Protein AF-A0A0Q6UR22-F1 (afdb_monomer_lite)

Radius of gyration: 28.03 Å; chains: 1; bounding box: 69×39×82 Å

pLDDT: mean 86.17, std 11.04, range [40.69, 97.31]

Secondary structure (DSSP, 8-state):
---SSPPHHHHHHHHHHHHHH--SHHHHHHHHHTTTS-HHHHHHHHHHHHHHHHHHH----HHHHHHHTT-S-HHHHHHHHHHHHSS-HHHHHHS----PPP-TT--EEETTTEEEPPPS----HHHHHHHHHHHHHHHHHHHHHH--SS--SS-HHHHHHHHHHHHHHHHHHHT----S-S-HHHHHHHHHHHHHHHHHHHHHHT-TT-EEE-TTSSS--EEEHHHHHHHHHTTTHHHHHHHHHHHHHHHT-

Foldseek 3Di:
DPPPDDALLNVLVVVLVCLCPDDDPVSVLVVVLQPPHDSVVVSVLQLQLQLLVCLQPDPDDSQVSCVRSPPPDSVSSQVVCCVFVVDGSVVCSVPPDRSHGDGPNPWYDDPDRDIDRPPPDPCDPLNVLLVLLLVQLVLLLVLLVLADVVGPLPLQVLSLVLLVLLQVLLCVQVVDHDDPDDGSNVSSVVRSVSSSVSSNSCSVVVQQQPWDWPPPDPDIDIDGSVRSSCCNRPVSVVSSVVSVVSSVVVVVD

Sequence (253 aa):
MPSDVPGPADHLRAYVDRVTHGDDDVAARVRRAMAGESAARFRDRLLLERAAWLARETDRTLQDIAVDCGFGGYDVFVRAFRRELGARPSDWRAEPTSWAIDAPGDVHLAPPDGIRLPSRDRMGSVDLVVAMAEQHVGEVGDLVAALPEPDSSGAGPALAEVVGRMERLASLVHETSYSSGGGLRARFDLVGADFVSAVAVLGTQGRFDEAVVDAFSPDPSVVTLGAMVTGAVTDAGDLLRTARRRLAGVTTA

Structure (mmCIF, N/CA/C/O backbone):
data_AF-A0A0Q6UR22-F1
#
_entry.id   AF-A0A0Q6UR22-F1
#
loop_
_atom_site.group_PDB
_atom_site.id
_atom_site.type_symbol
_atom_site.label_atom_id
_atom_site.label_alt_id
_atom_site.label_comp_id
_atom_site.label_asym_id
_atom_site.label_entity_id
_atom_site.label_seq_id
_atom_site.pdbx_PDB_ins_code
_atom_site.Cartn_x
_atom_site.Cartn_y
_atom_site.Cartn_z
_atom_site.occupancy
_atom_site.B_iso_or_equiv
_atom_site.auth_seq_id
_atom_site.auth_comp_id
_atom_site.auth_asym_id
_atom_site.auth_atom_id
_atom_site.pdbx_PDB_model_num
ATOM 1 N N . MET A 1 1 ? 19.381 -1.441 -48.555 1.00 40.69 1 MET A N 1
ATOM 2 C CA . MET A 1 1 ? 18.966 -0.058 -48.250 1.00 40.69 1 MET A CA 1
ATOM 3 C C . MET A 1 1 ? 18.572 -0.043 -46.787 1.00 40.69 1 MET A C 1
ATOM 5 O O . MET A 1 1 ? 17.715 -0.856 -46.456 1.00 40.69 1 MET A O 1
ATOM 9 N N . PRO A 1 2 ? 19.214 0.741 -45.903 1.00 50.38 2 PRO A N 1
ATOM 10 C CA . PRO A 1 2 ? 18.674 0.912 -44.556 1.00 50.38 2 PRO A CA 1
ATOM 11 C C . PRO A 1 2 ? 17.250 1.458 -44.707 1.00 50.38 2 PRO A C 1
ATOM 13 O O . PRO A 1 2 ? 17.019 2.344 -45.530 1.00 50.38 2 PRO A O 1
ATOM 16 N N . SER A 1 3 ? 16.281 0.839 -44.036 1.00 51.94 3 SER A N 1
ATOM 17 C CA . SER A 1 3 ? 14.890 1.276 -44.103 1.00 51.94 3 SER A CA 1
ATOM 18 C C . SER A 1 3 ? 14.801 2.697 -43.560 1.00 51.94 3 SER A C 1
ATOM 20 O O . SER A 1 3 ? 15.172 2.932 -42.417 1.00 51.94 3 SER A O 1
ATOM 22 N N . ASP A 1 4 ? 14.267 3.622 -44.352 1.00 64.38 4 ASP A N 1
ATOM 23 C CA . ASP A 1 4 ? 13.995 5.015 -43.955 1.00 64.38 4 ASP A CA 1
ATOM 24 C C . ASP A 1 4 ? 12.813 5.126 -42.960 1.00 64.38 4 ASP A C 1
ATOM 26 O O . ASP A 1 4 ? 12.263 6.193 -42.709 1.00 64.38 4 ASP A O 1
ATOM 30 N N . VAL A 1 5 ? 12.371 3.984 -42.421 1.00 72.44 5 VAL A N 1
ATOM 31 C CA . VAL A 1 5 ? 11.278 3.867 -41.459 1.00 72.44 5 VAL A CA 1
ATOM 32 C C . VAL A 1 5 ? 11.893 3.837 -40.058 1.00 72.44 5 VAL A C 1
ATOM 34 O O . VAL A 1 5 ? 12.713 2.950 -39.802 1.00 72.44 5 VAL A O 1
ATOM 37 N N . PRO A 1 6 ? 11.510 4.763 -39.158 1.00 79.50 6 PRO A N 1
ATOM 38 C CA . PRO A 1 6 ? 11.999 4.786 -37.783 1.00 79.50 6 PRO A CA 1
ATOM 39 C C . PRO A 1 6 ? 11.792 3.442 -37.077 1.00 79.50 6 PRO A C 1
ATOM 41 O O . PRO A 1 6 ? 10.711 2.850 -37.138 1.00 79.50 6 PRO A O 1
ATOM 44 N N . GLY A 1 7 ? 12.841 2.951 -36.416 1.00 83.00 7 GLY A N 1
ATOM 45 C CA . GLY A 1 7 ? 12.792 1.702 -35.661 1.00 83.00 7 GLY A CA 1
ATOM 46 C C . GLY A 1 7 ? 12.222 1.885 -34.247 1.00 83.00 7 GLY A C 1
ATOM 47 O O . GLY A 1 7 ? 12.054 3.013 -33.774 1.00 83.00 7 GLY A O 1
ATOM 48 N N . PRO A 1 8 ? 11.987 0.792 -33.499 1.00 79.81 8 PRO A N 1
ATOM 49 C CA . PRO A 1 8 ? 11.514 0.856 -32.110 1.00 79.81 8 PRO A CA 1
ATOM 50 C C . PRO A 1 8 ? 12.392 1.728 -31.196 1.00 79.81 8 PRO A C 1
ATOM 52 O O . PRO A 1 8 ? 11.879 2.451 -30.340 1.00 79.81 8 PRO A O 1
ATOM 55 N N . ALA A 1 9 ? 13.712 1.722 -31.409 1.00 83.25 9 ALA A N 1
ATOM 56 C CA . ALA A 1 9 ? 14.632 2.584 -30.671 1.00 83.25 9 ALA A CA 1
ATOM 57 C C . ALA A 1 9 ? 14.432 4.080 -30.975 1.00 83.25 9 ALA A C 1
ATOM 59 O O . ALA A 1 9 ? 14.560 4.913 -30.076 1.00 83.25 9 ALA A O 1
ATOM 60 N N . ASP A 1 10 ? 14.081 4.424 -32.214 1.00 84.88 10 ASP A N 1
ATOM 61 C CA . ASP A 1 10 ? 13.802 5.801 -32.628 1.00 84.88 10 ASP A CA 1
ATOM 62 C C . ASP A 1 10 ? 12.474 6.294 -32.057 1.00 84.88 10 ASP A C 1
ATOM 64 O O . ASP A 1 10 ? 12.385 7.426 -31.583 1.00 84.88 10 ASP A O 1
ATOM 68 N N . HIS A 1 11 ? 11.466 5.420 -31.997 1.00 87.00 11 HIS A N 1
ATOM 69 C CA . HIS A 1 11 ? 10.201 5.719 -31.327 1.00 87.00 11 HIS A CA 1
ATOM 70 C C . HIS A 1 11 ? 10.395 5.982 -29.833 1.00 87.00 11 HIS A C 1
ATOM 72 O O . HIS A 1 11 ? 9.842 6.947 -29.304 1.00 87.00 11 HIS A O 1
ATOM 78 N N . LEU A 1 12 ? 11.210 5.168 -29.151 1.00 85.19 12 LEU A N 1
ATOM 79 C CA . LEU A 1 12 ? 11.505 5.380 -27.736 1.00 85.19 12 LEU A CA 1
ATOM 80 C C . LEU A 1 12 ? 12.273 6.688 -27.506 1.00 85.19 12 LEU A C 1
ATOM 82 O O . LEU A 1 12 ? 11.936 7.430 -26.586 1.00 85.19 12 LEU A O 1
ATOM 86 N N . ARG A 1 13 ? 13.264 7.003 -28.352 1.00 86.44 13 ARG A N 1
ATOM 87 C CA . ARG A 1 13 ? 13.979 8.294 -28.315 1.00 86.44 13 ARG A CA 1
ATOM 88 C C . ARG A 1 13 ? 13.014 9.462 -28.446 1.00 86.44 13 ARG A C 1
ATOM 90 O O . ARG A 1 13 ? 12.951 10.292 -27.548 1.00 86.44 13 ARG A O 1
ATOM 97 N N . ALA A 1 14 ? 12.211 9.467 -29.508 1.00 85.81 14 ALA A N 1
ATOM 98 C CA . ALA A 1 14 ? 11.241 10.524 -29.766 1.00 85.81 14 ALA A CA 1
ATOM 99 C C . ALA A 1 14 ? 10.220 10.657 -28.625 1.00 85.81 14 ALA A C 1
ATOM 101 O O . ALA A 1 14 ? 9.849 11.766 -28.242 1.00 85.81 14 ALA A O 1
ATOM 102 N N . TYR A 1 15 ? 9.786 9.535 -28.042 1.00 85.44 15 TYR A N 1
ATOM 103 C CA . TYR A 1 15 ? 8.894 9.537 -26.888 1.00 85.44 15 TYR A CA 1
ATOM 104 C C . TYR A 1 15 ? 9.547 10.173 -25.657 1.00 85.44 15 TYR A C 1
ATOM 106 O O . TYR A 1 15 ? 8.939 11.063 -25.064 1.00 85.44 15 TYR A O 1
ATOM 114 N N . VAL A 1 16 ? 10.765 9.750 -25.293 1.00 86.56 16 VAL A N 1
ATOM 115 C CA . VAL A 1 16 ? 11.514 10.277 -24.138 1.00 86.56 16 VAL A CA 1
ATOM 116 C C . VAL A 1 16 ? 11.822 11.766 -24.317 1.00 86.56 16 VAL A C 1
ATOM 118 O O . VAL A 1 16 ? 11.635 12.546 -23.383 1.00 86.56 16 VAL A O 1
ATOM 121 N N . ASP A 1 17 ? 12.210 12.189 -25.518 1.00 87.69 17 ASP A N 1
ATOM 122 C CA . ASP A 1 17 ? 12.464 13.598 -25.824 1.00 87.69 17 ASP A CA 1
ATOM 123 C C . ASP A 1 17 ? 11.182 14.427 -25.682 1.00 87.69 17 ASP A C 1
ATOM 125 O O . ASP A 1 17 ? 11.180 15.467 -25.019 1.00 87.69 17 ASP A O 1
ATOM 129 N N . ARG A 1 18 ? 10.057 13.933 -26.215 1.00 86.88 18 ARG A N 1
ATOM 130 C CA . ARG A 1 18 ? 8.751 14.594 -26.098 1.00 86.88 18 ARG A CA 1
ATOM 131 C C . ARG A 1 18 ? 8.300 14.733 -24.645 1.00 86.88 18 ARG A C 1
ATOM 133 O O . ARG A 1 18 ? 7.859 15.806 -24.255 1.00 86.88 18 ARG A O 1
ATOM 140 N N . VAL A 1 19 ? 8.403 13.683 -23.828 1.00 85.00 19 VAL A N 1
ATOM 141 C CA . VAL A 1 19 ? 7.975 13.740 -22.413 1.00 85.00 19 VAL A CA 1
ATOM 142 C C . VAL A 1 19 ? 8.954 14.504 -21.522 1.00 85.00 19 VAL A C 1
ATOM 144 O O . VAL A 1 19 ? 8.560 14.981 -20.463 1.00 85.00 19 VAL A O 1
ATOM 147 N N . THR A 1 20 ? 10.208 14.671 -21.941 1.00 85.69 20 THR A N 1
ATOM 148 C CA . THR A 1 20 ? 11.176 15.516 -21.225 1.00 85.69 20 THR A CA 1
ATOM 149 C C . THR A 1 20 ? 10.821 17.000 -21.354 1.00 85.69 20 THR A C 1
ATOM 151 O O . THR A 1 20 ? 10.977 17.739 -20.387 1.00 85.69 20 THR A O 1
ATOM 154 N N . HIS A 1 21 ? 10.283 17.416 -22.505 1.00 82.81 21 HIS A N 1
ATOM 155 C CA . HIS A 1 21 ? 9.984 18.821 -22.817 1.00 82.81 21 HIS A CA 1
ATOM 156 C C . HIS A 1 21 ? 8.483 19.164 -22.853 1.00 82.81 21 HIS A C 1
ATOM 158 O O . HIS A 1 21 ? 8.133 20.315 -23.082 1.00 82.81 21 HIS A O 1
ATOM 164 N N . GLY A 1 22 ? 7.593 18.181 -22.695 1.00 79.00 22 GLY A N 1
ATOM 165 C CA . GLY A 1 22 ? 6.143 18.378 -22.769 1.00 79.00 22 GLY A CA 1
ATOM 166 C C . GLY A 1 22 ? 5.515 18.802 -21.441 1.00 79.00 22 GLY A C 1
ATOM 167 O O . GLY A 1 22 ? 5.953 18.373 -20.374 1.00 79.00 22 GLY A O 1
ATOM 168 N N . ASP A 1 23 ? 4.426 19.562 -21.503 1.00 76.12 23 ASP A N 1
ATOM 169 C CA . ASP A 1 23 ? 3.733 20.088 -20.314 1.00 76.12 23 ASP A CA 1
ATOM 170 C C . ASP A 1 23 ? 2.424 19.353 -19.978 1.00 76.12 23 ASP A C 1
ATOM 172 O O . ASP A 1 23 ? 1.693 19.759 -19.079 1.00 76.12 23 ASP A O 1
ATOM 176 N N . ASP A 1 24 ? 2.123 18.253 -20.674 1.00 80.12 24 ASP A N 1
ATOM 177 C CA . ASP A 1 24 ? 0.938 17.438 -20.398 1.00 80.12 24 ASP A CA 1
ATOM 178 C C . ASP A 1 24 ? 1.117 16.497 -19.183 1.00 80.12 24 ASP A C 1
ATOM 180 O O . ASP A 1 24 ? 2.232 16.174 -18.752 1.00 80.12 24 ASP A O 1
ATOM 184 N N . ASP A 1 25 ? -0.002 16.019 -18.627 1.00 71.12 25 ASP A N 1
ATOM 185 C CA . ASP A 1 25 ? -0.021 15.124 -17.460 1.00 71.12 25 ASP A CA 1
ATOM 186 C C . ASP A 1 25 ? 0.758 13.819 -17.686 1.00 71.12 25 ASP A C 1
ATOM 188 O O . ASP A 1 25 ? 1.312 13.236 -16.746 1.00 71.12 25 ASP A O 1
ATOM 192 N N . VAL A 1 26 ? 0.807 13.339 -18.933 1.00 72.19 26 VAL A N 1
ATOM 193 C CA . VAL A 1 26 ? 1.537 12.124 -19.307 1.00 72.19 26 VAL A CA 1
ATOM 194 C C . VAL A 1 26 ? 3.040 12.385 -19.234 1.00 72.19 26 VAL A C 1
ATOM 196 O O . VAL A 1 26 ? 3.773 11.577 -18.666 1.00 72.19 26 VAL A O 1
ATOM 199 N N . ALA A 1 27 ? 3.501 13.528 -19.733 1.00 79.75 27 ALA A N 1
ATOM 200 C CA . ALA A 1 27 ? 4.886 13.961 -19.689 1.00 79.75 27 ALA A CA 1
ATOM 201 C C . ALA A 1 27 ? 5.353 14.184 -18.244 1.00 79.75 27 ALA A C 1
ATOM 203 O O . ALA A 1 27 ? 6.386 13.649 -17.836 1.00 79.75 27 ALA A O 1
ATOM 204 N N . ALA A 1 28 ? 4.544 14.865 -17.426 1.00 75.62 28 ALA A N 1
ATOM 205 C CA . ALA A 1 28 ? 4.814 15.033 -15.999 1.00 75.62 28 ALA A CA 1
ATOM 206 C C . ALA A 1 28 ? 4.906 13.684 -15.262 1.00 75.62 28 ALA A C 1
ATOM 208 O O . ALA A 1 28 ? 5.778 13.494 -14.411 1.00 75.62 28 ALA A O 1
ATOM 209 N N . ARG A 1 29 ? 4.042 12.720 -15.609 1.00 71.50 29 ARG A N 1
ATOM 210 C CA . ARG A 1 29 ? 4.065 11.369 -15.034 1.00 71.50 29 ARG A CA 1
ATOM 211 C C . ARG A 1 29 ? 5.345 10.617 -15.379 1.00 71.50 29 ARG A C 1
ATOM 213 O O . ARG A 1 29 ? 5.943 10.022 -14.487 1.00 71.50 29 ARG A O 1
ATOM 220 N N . VAL A 1 30 ? 5.764 10.637 -16.642 1.00 77.88 30 VAL A N 1
ATOM 221 C CA . VAL A 1 30 ? 6.990 9.946 -17.062 1.00 77.88 30 VAL A CA 1
ATOM 222 C C . VAL A 1 30 ? 8.216 10.598 -16.429 1.00 77.88 30 VAL A C 1
ATOM 224 O O . VAL A 1 30 ? 9.049 9.880 -15.896 1.00 77.88 30 VAL A O 1
ATOM 227 N N . ARG A 1 31 ? 8.290 11.935 -16.357 1.00 80.75 31 ARG A N 1
ATOM 228 C CA . ARG A 1 31 ? 9.401 12.628 -15.679 1.00 80.75 31 ARG A CA 1
ATOM 229 C C . ARG A 1 31 ? 9.519 12.283 -14.197 1.00 80.75 31 ARG A C 1
ATOM 231 O O . ARG A 1 31 ? 10.628 12.094 -13.714 1.00 80.75 31 ARG A O 1
ATOM 238 N N . ARG A 1 32 ? 8.398 12.160 -13.476 1.00 74.38 32 ARG A N 1
ATOM 239 C CA . ARG A 1 32 ? 8.419 11.667 -12.085 1.00 74.38 32 ARG A CA 1
ATOM 240 C C . ARG A 1 32 ? 8.913 10.226 -12.007 1.00 74.38 32 ARG A C 1
ATOM 242 O O . ARG A 1 32 ? 9.686 9.900 -11.121 1.00 74.38 32 ARG A O 1
ATOM 249 N N . ALA A 1 33 ? 8.507 9.385 -12.952 1.00 70.31 33 ALA A N 1
ATOM 250 C CA . ALA A 1 33 ? 8.952 7.998 -13.024 1.00 70.31 33 ALA A CA 1
ATOM 251 C C . ALA A 1 33 ? 10.438 7.860 -13.440 1.00 70.31 33 ALA A C 1
ATOM 253 O O . ALA A 1 33 ? 11.057 6.836 -13.182 1.00 70.31 33 ALA A O 1
ATOM 254 N N . MET A 1 34 ? 11.027 8.900 -14.042 1.00 78.94 34 MET A N 1
ATOM 255 C CA . MET A 1 34 ? 12.465 9.018 -14.327 1.00 78.94 34 MET A CA 1
ATOM 256 C C . MET A 1 34 ? 13.278 9.571 -13.142 1.00 78.94 34 MET A C 1
ATOM 258 O O . MET A 1 34 ? 14.494 9.719 -13.263 1.00 78.94 34 MET A O 1
ATOM 262 N N . ALA A 1 35 ? 12.637 9.952 -12.028 1.00 69.19 35 ALA A N 1
ATOM 263 C CA . ALA A 1 35 ? 13.308 10.635 -10.924 1.00 69.19 35 ALA A CA 1
ATOM 264 C C . ALA A 1 35 ? 14.523 9.834 -10.433 1.00 69.19 35 ALA A C 1
ATOM 266 O O . ALA A 1 35 ? 14.414 8.651 -10.139 1.00 69.19 35 ALA A O 1
ATOM 267 N N . GLY A 1 36 ? 15.684 10.490 -10.357 1.00 74.75 36 GLY A N 1
ATOM 268 C CA . GLY A 1 36 ? 16.954 9.858 -9.982 1.00 74.75 36 GLY A CA 1
ATOM 269 C C . GLY A 1 36 ? 17.852 9.456 -11.158 1.00 74.75 36 GLY A C 1
ATOM 270 O O . GLY A 1 36 ? 19.014 9.124 -10.933 1.00 74.75 36 GLY A O 1
ATOM 271 N N . GLU A 1 37 ? 17.387 9.549 -12.409 1.00 85.88 37 GLU A N 1
ATOM 272 C CA . GLU A 1 37 ? 18.229 9.358 -13.596 1.00 85.88 37 GLU A CA 1
ATOM 273 C C . GLU A 1 37 ? 18.010 10.417 -14.688 1.00 85.88 37 GLU A C 1
ATOM 275 O O . GLU A 1 37 ? 16.976 11.077 -14.769 1.00 85.88 37 GLU A O 1
ATOM 280 N N . SER A 1 38 ? 19.022 10.617 -15.540 1.00 88.69 38 SER A N 1
ATOM 281 C CA . SER A 1 38 ? 18.904 11.508 -16.699 1.00 88.69 38 SER A CA 1
ATOM 282 C C . SER A 1 38 ? 18.072 10.859 -17.808 1.00 88.69 38 SER A C 1
ATOM 284 O O . SER A 1 38 ? 18.047 9.636 -17.936 1.00 88.69 38 SER A O 1
ATOM 286 N N . ALA A 1 39 ? 17.463 11.667 -18.683 1.00 86.81 39 ALA A N 1
ATOM 287 C CA . ALA A 1 39 ? 16.706 11.165 -19.835 1.00 86.81 39 ALA A CA 1
ATOM 288 C C . ALA A 1 39 ? 17.519 10.225 -20.737 1.00 86.81 39 ALA A C 1
ATOM 290 O O . ALA A 1 39 ? 17.008 9.213 -21.217 1.00 86.81 39 ALA A O 1
ATOM 291 N N . ALA A 1 40 ? 18.809 10.523 -20.907 1.00 88.50 40 ALA A N 1
ATOM 292 C CA . ALA A 1 40 ? 19.724 9.658 -21.635 1.00 88.50 40 ALA A CA 1
ATOM 293 C C . ALA A 1 40 ? 19.925 8.309 -20.929 1.00 88.50 40 ALA A C 1
ATOM 295 O O . ALA A 1 40 ? 19.803 7.274 -21.577 1.00 88.50 40 ALA A O 1
ATOM 296 N N . ARG A 1 41 ? 20.166 8.305 -19.607 1.00 89.69 41 ARG A N 1
ATOM 297 C CA . ARG A 1 41 ? 20.333 7.066 -18.831 1.00 89.69 41 ARG A CA 1
ATOM 298 C C . ARG A 1 41 ? 19.056 6.221 -18.834 1.00 89.69 41 ARG A C 1
ATOM 300 O O . ARG A 1 41 ? 19.148 5.031 -19.116 1.00 89.69 41 ARG A O 1
ATOM 307 N N . PHE A 1 42 ? 17.897 6.838 -18.601 1.00 89.44 42 PHE A N 1
ATOM 308 C CA . PHE A 1 42 ? 16.584 6.183 -18.640 1.00 89.44 42 PHE A CA 1
ATOM 309 C C . PHE A 1 42 ? 16.362 5.459 -19.972 1.00 89.44 42 PHE A C 1
ATOM 311 O O . PHE A 1 42 ? 16.070 4.265 -20.013 1.00 89.44 42 PHE A O 1
ATOM 318 N N . ARG A 1 43 ? 16.568 6.171 -21.086 1.00 90.56 43 ARG A N 1
ATOM 319 C CA . ARG A 1 43 ? 16.433 5.609 -22.431 1.00 90.56 43 ARG A CA 1
ATOM 320 C C . ARG A 1 43 ? 17.418 4.464 -22.668 1.00 90.56 43 ARG A C 1
ATOM 322 O O . ARG A 1 43 ? 17.012 3.403 -23.132 1.00 90.56 43 ARG A O 1
ATOM 329 N N . ASP A 1 44 ? 18.701 4.684 -22.392 1.00 91.75 44 ASP A N 1
ATOM 330 C CA . ASP A 1 44 ? 19.752 3.709 -22.693 1.00 91.75 44 ASP A CA 1
ATOM 331 C C . ASP A 1 44 ? 19.566 2.422 -21.873 1.00 91.75 44 ASP A C 1
ATOM 333 O O . ASP A 1 44 ? 19.793 1.325 -22.387 1.00 91.75 44 ASP A O 1
ATOM 337 N N . ARG A 1 45 ? 19.077 2.546 -20.632 1.00 92.44 45 ARG A N 1
ATOM 338 C CA . ARG A 1 45 ? 18.694 1.418 -19.778 1.00 92.44 45 ARG A CA 1
ATOM 339 C C . ARG A 1 45 ? 17.544 0.622 -20.393 1.00 92.44 45 ARG A C 1
ATOM 341 O O . ARG A 1 45 ? 17.705 -0.574 -20.605 1.00 92.44 45 ARG A O 1
ATOM 348 N N . LEU A 1 46 ? 16.435 1.264 -20.765 1.00 92.06 46 LEU A N 1
ATOM 349 C CA . LEU A 1 46 ? 15.283 0.578 -21.371 1.00 92.06 46 LEU A CA 1
ATOM 350 C C . LEU A 1 46 ? 15.620 -0.105 -22.710 1.00 92.06 46 LEU A C 1
ATOM 352 O O . LEU A 1 46 ? 15.133 -1.201 -22.987 1.00 92.06 46 LEU A O 1
ATOM 356 N N . LEU A 1 47 ? 16.482 0.502 -23.533 1.00 92.50 47 LEU A N 1
ATOM 357 C CA . LEU A 1 47 ? 16.975 -0.125 -24.768 1.00 92.50 47 LEU A CA 1
ATOM 358 C C . LEU A 1 47 ? 17.836 -1.362 -24.484 1.00 92.50 47 LEU A C 1
ATOM 360 O O . LEU A 1 47 ? 17.777 -2.341 -25.233 1.00 92.50 47 LEU A O 1
ATOM 364 N N . LEU A 1 48 ? 18.621 -1.336 -23.404 1.00 94.88 48 LEU A N 1
ATOM 365 C CA . LEU A 1 48 ? 19.427 -2.475 -22.983 1.00 94.88 48 LEU A CA 1
ATOM 366 C C . LEU A 1 48 ? 18.569 -3.595 -22.376 1.00 94.88 48 LEU A C 1
ATOM 368 O O . LEU A 1 48 ? 18.790 -4.755 -22.716 1.00 94.88 48 LEU A O 1
ATOM 372 N N . GLU A 1 49 ? 17.550 -3.263 -21.577 1.00 94.50 49 GLU A N 1
ATOM 373 C CA . GLU A 1 49 ? 16.539 -4.222 -21.103 1.00 94.50 49 GLU A CA 1
ATOM 374 C C . GLU A 1 49 ? 15.832 -4.900 -22.289 1.00 94.50 49 GLU A C 1
ATOM 376 O O . GLU A 1 49 ? 15.699 -6.124 -22.317 1.00 94.50 49 GLU A O 1
ATOM 381 N N . ARG A 1 50 ? 15.463 -4.131 -23.329 1.00 93.44 50 ARG A N 1
ATOM 382 C CA . ARG A 1 50 ? 14.879 -4.668 -24.575 1.00 93.44 50 ARG A CA 1
ATOM 383 C C . ARG A 1 50 ? 15.837 -5.594 -25.305 1.00 93.44 50 ARG A C 1
ATOM 385 O O . ARG A 1 50 ? 15.423 -6.652 -25.774 1.00 93.44 50 ARG A O 1
ATOM 392 N N . ALA A 1 51 ? 17.112 -5.226 -25.391 1.00 94.69 51 ALA A N 1
ATOM 393 C CA . ALA A 1 51 ? 18.123 -6.065 -26.021 1.00 94.69 51 ALA A CA 1
ATOM 394 C C . ALA A 1 51 ? 18.332 -7.384 -25.259 1.00 94.69 51 ALA A C 1
ATOM 396 O O . ALA A 1 51 ? 18.443 -8.435 -25.887 1.00 94.69 51 ALA A O 1
ATOM 397 N N . ALA A 1 52 ? 18.349 -7.345 -23.925 1.00 94.94 52 ALA A N 1
ATOM 398 C CA . ALA A 1 52 ? 18.453 -8.533 -23.082 1.00 94.94 52 ALA A CA 1
ATOM 399 C C . ALA A 1 52 ? 17.214 -9.431 -23.211 1.00 94.94 52 ALA A C 1
ATOM 401 O O . ALA A 1 52 ? 17.351 -10.640 -23.396 1.00 94.94 52 ALA A O 1
ATOM 402 N N . TRP A 1 53 ? 16.012 -8.849 -23.215 1.00 94.44 53 TRP A N 1
ATOM 403 C CA . TRP A 1 53 ? 14.776 -9.595 -23.452 1.00 94.44 53 TRP A CA 1
ATOM 404 C C . TRP A 1 53 ? 14.773 -10.281 -24.828 1.00 94.44 53 TRP A C 1
ATOM 406 O O . TRP A 1 53 ? 14.580 -11.492 -24.904 1.00 94.44 53 TRP A O 1
ATOM 416 N N . LEU A 1 54 ? 15.095 -9.556 -25.908 1.00 93.12 54 LEU A N 1
ATOM 417 C CA . LEU A 1 54 ? 15.206 -10.131 -27.257 1.00 93.12 54 LEU A CA 1
ATOM 418 C C . LEU A 1 54 ? 16.288 -11.209 -27.346 1.00 93.12 54 LEU A C 1
ATOM 420 O O . LEU A 1 54 ? 16.122 -12.193 -28.064 1.00 93.12 54 LEU A O 1
ATOM 424 N N . ALA A 1 55 ? 17.408 -11.024 -26.644 1.00 94.88 55 ALA A N 1
ATOM 425 C CA . ALA A 1 55 ? 18.490 -11.994 -26.643 1.00 94.88 55 ALA A CA 1
ATOM 426 C C . ALA A 1 55 ? 18.127 -13.286 -25.912 1.00 94.88 55 ALA A C 1
ATOM 428 O O . ALA A 1 55 ? 18.716 -14.309 -26.241 1.00 94.88 55 ALA A O 1
ATOM 429 N N . ARG A 1 56 ? 17.196 -13.229 -24.955 1.00 94.19 56 ARG A N 1
ATOM 430 C CA . ARG A 1 56 ? 16.654 -14.391 -24.247 1.00 94.19 56 ARG A CA 1
ATOM 431 C C . ARG A 1 56 ? 15.543 -15.087 -25.034 1.00 94.19 56 ARG A C 1
ATOM 433 O O . ARG A 1 56 ? 15.483 -16.307 -25.020 1.00 94.19 56 ARG A O 1
ATOM 440 N N . GLU A 1 57 ? 14.665 -14.320 -25.675 1.00 93.06 57 GLU A N 1
ATOM 441 C CA . GLU A 1 57 ? 13.418 -14.844 -26.253 1.00 93.06 57 GLU A CA 1
ATOM 442 C C . GLU A 1 57 ? 13.537 -15.224 -27.739 1.00 93.06 57 GLU A C 1
ATOM 444 O O . GLU A 1 57 ? 12.642 -15.854 -28.295 1.00 93.06 57 GLU A O 1
ATOM 449 N N . THR A 1 58 ? 14.617 -14.826 -28.420 1.00 93.25 58 THR A N 1
ATOM 450 C CA . THR A 1 58 ? 14.759 -15.030 -29.870 1.00 93.25 58 THR A CA 1
ATOM 451 C C . THR A 1 58 ? 16.131 -15.569 -30.263 1.00 93.25 58 THR A C 1
ATOM 453 O O . THR A 1 58 ? 17.147 -15.247 -29.648 1.00 93.25 58 THR A O 1
ATOM 456 N N . ASP A 1 59 ? 16.176 -16.277 -31.394 1.00 93.12 59 ASP A N 1
ATOM 457 C CA . ASP A 1 59 ? 17.418 -16.758 -32.017 1.00 93.12 59 ASP A CA 1
ATOM 458 C C . ASP A 1 59 ? 18.114 -15.699 -32.895 1.00 93.12 59 ASP A C 1
ATOM 460 O O . ASP A 1 59 ? 19.052 -16.000 -33.638 1.00 93.12 59 ASP A O 1
ATOM 464 N N . ARG A 1 60 ? 17.673 -14.432 -32.836 1.00 95.38 60 ARG A N 1
ATOM 465 C CA . ARG A 1 60 ? 18.285 -13.343 -33.612 1.00 95.38 60 ARG A CA 1
ATOM 466 C C . ARG A 1 60 ? 19.754 -13.178 -33.230 1.00 95.38 60 ARG A C 1
ATOM 468 O O . ARG A 1 60 ? 20.150 -13.331 -32.063 1.00 95.38 60 ARG A O 1
ATOM 475 N N . THR A 1 61 ? 20.580 -12.802 -34.206 1.00 96.88 61 THR A N 1
ATOM 476 C CA . THR A 1 61 ? 21.994 -12.537 -33.927 1.00 96.88 61 THR A CA 1
ATOM 477 C C . THR A 1 61 ? 22.112 -11.375 -32.936 1.00 96.88 61 THR A C 1
ATOM 479 O O . THR A 1 61 ? 21.340 -10.415 -32.976 1.00 96.88 61 THR A O 1
ATOM 482 N N . LEU A 1 62 ? 23.077 -11.451 -32.014 1.00 96.44 62 LEU A N 1
ATOM 483 C CA . LEU A 1 62 ? 23.311 -10.376 -31.041 1.00 96.44 62 LEU A CA 1
ATOM 484 C C . LEU A 1 62 ? 23.649 -9.046 -31.728 1.00 96.44 62 LEU A C 1
ATOM 486 O O . LEU A 1 62 ? 23.352 -7.985 -31.189 1.00 96.44 62 LEU A O 1
ATOM 490 N N . GLN A 1 63 ? 24.237 -9.110 -32.924 1.00 95.06 63 GLN A N 1
ATOM 491 C CA . GLN A 1 63 ? 24.523 -7.947 -33.752 1.00 95.06 63 GLN A CA 1
ATOM 492 C C . GLN A 1 63 ? 23.238 -7.300 -34.284 1.00 95.06 63 GLN A C 1
ATOM 494 O O . GLN A 1 63 ? 23.084 -6.088 -34.150 1.00 95.06 63 GLN A O 1
ATOM 499 N N . ASP A 1 64 ? 22.291 -8.088 -34.802 1.00 93.75 64 ASP A N 1
ATOM 500 C CA . ASP A 1 64 ? 21.004 -7.568 -35.284 1.00 93.75 64 ASP A CA 1
ATOM 501 C C . ASP A 1 64 ? 20.169 -6.974 -34.148 1.00 93.75 64 ASP A C 1
ATOM 503 O O . ASP A 1 64 ? 19.499 -5.962 -34.335 1.00 93.75 64 ASP A O 1
ATOM 507 N N . ILE A 1 65 ? 20.219 -7.580 -32.959 1.00 94.62 65 ILE A N 1
ATOM 508 C CA . ILE A 1 65 ? 19.546 -7.054 -31.764 1.00 94.62 65 ILE A CA 1
ATOM 509 C C . ILE A 1 65 ? 20.173 -5.726 -31.327 1.00 94.62 65 ILE A C 1
ATOM 511 O O . ILE A 1 65 ? 19.448 -4.788 -31.004 1.00 94.62 65 ILE A O 1
ATOM 515 N N . ALA A 1 66 ? 21.505 -5.613 -31.351 1.00 94.06 66 ALA A N 1
ATOM 516 C CA . ALA A 1 66 ? 22.194 -4.357 -31.054 1.00 94.06 66 ALA A CA 1
ATOM 517 C C . ALA A 1 66 ? 21.764 -3.235 -32.011 1.00 94.06 66 ALA A C 1
ATOM 519 O O . ALA A 1 66 ? 21.479 -2.123 -31.566 1.00 94.06 66 ALA A O 1
ATOM 520 N N . VAL A 1 67 ? 21.687 -3.531 -33.310 1.00 92.25 67 VAL A N 1
ATOM 521 C CA . VAL A 1 67 ? 21.241 -2.567 -34.326 1.00 92.25 67 VAL A CA 1
ATOM 522 C C . VAL A 1 67 ? 19.778 -2.173 -34.105 1.00 92.25 67 VAL A C 1
ATOM 524 O O . VAL A 1 67 ? 19.469 -0.986 -34.086 1.00 92.25 67 VAL A O 1
ATOM 527 N N . ASP A 1 68 ? 18.890 -3.140 -33.865 1.00 89.44 68 ASP A N 1
ATOM 528 C CA . ASP A 1 68 ? 17.453 -2.903 -33.657 1.00 89.44 68 ASP A CA 1
ATOM 529 C C . ASP A 1 68 ? 17.147 -2.112 -32.372 1.00 89.44 68 ASP A C 1
ATOM 531 O O . ASP A 1 68 ? 16.247 -1.275 -32.341 1.00 89.44 68 ASP A O 1
ATOM 535 N N . CYS A 1 69 ? 17.930 -2.323 -31.310 1.00 91.06 69 CYS A N 1
ATOM 536 C CA . CYS A 1 69 ? 17.878 -1.507 -30.093 1.00 91.06 69 CYS A CA 1
ATOM 537 C C . CYS A 1 69 ? 18.652 -0.180 -30.223 1.00 91.06 69 CYS A C 1
ATOM 539 O O . CYS A 1 69 ? 18.746 0.576 -29.258 1.00 91.06 69 CYS A O 1
ATOM 541 N N . GLY A 1 70 ? 19.188 0.131 -31.406 1.00 90.06 70 GLY A N 1
ATOM 542 C CA . GLY A 1 70 ? 19.759 1.432 -31.729 1.00 90.06 70 GLY A CA 1
ATOM 543 C C . GLY A 1 70 ? 21.151 1.695 -31.150 1.00 90.06 70 GLY A C 1
ATOM 544 O O . GLY A 1 70 ? 21.536 2.859 -31.025 1.00 90.06 70 GLY A O 1
ATOM 545 N N . PHE A 1 71 ? 21.918 0.665 -30.789 1.00 91.94 71 PHE A N 1
ATOM 546 C CA . PHE A 1 71 ? 23.304 0.846 -30.358 1.00 91.94 71 PHE A CA 1
ATOM 547 C C . PHE A 1 71 ? 24.180 1.284 -31.541 1.00 91.94 71 PHE A C 1
ATOM 549 O O . PHE A 1 71 ? 24.153 0.673 -32.605 1.00 91.94 71 PHE A O 1
ATOM 556 N N . GLY A 1 72 ? 25.018 2.307 -31.338 1.00 87.94 72 GLY A N 1
ATOM 557 C CA . GLY A 1 72 ? 25.913 2.847 -32.377 1.00 87.94 72 GLY A CA 1
ATOM 558 C C . GLY A 1 72 ? 27.061 1.917 -32.801 1.00 87.94 72 GLY A C 1
ATOM 559 O O . GLY A 1 72 ? 27.881 2.296 -33.631 1.00 87.94 72 GLY A O 1
ATOM 560 N N . GLY A 1 73 ? 27.142 0.719 -32.221 1.00 91.81 73 GLY A N 1
ATOM 561 C CA . GLY A 1 73 ? 28.158 -0.286 -32.506 1.00 91.81 73 GLY A CA 1
ATOM 562 C C . GLY A 1 73 ? 28.029 -1.496 -31.583 1.00 91.81 73 GLY A C 1
ATOM 563 O O . GLY A 1 73 ? 27.536 -1.394 -30.454 1.00 91.81 73 GLY A O 1
ATOM 564 N N . TYR A 1 74 ? 28.485 -2.657 -32.054 1.00 94.19 74 TYR A N 1
ATOM 565 C CA . TYR A 1 74 ? 28.422 -3.897 -31.276 1.00 94.19 74 TYR A CA 1
ATOM 566 C C . TYR A 1 74 ? 29.337 -3.864 -30.039 1.00 94.19 74 TYR A C 1
ATOM 568 O O . TYR A 1 74 ? 28.986 -4.386 -28.984 1.00 94.19 74 TYR A O 1
ATOM 576 N N . ASP A 1 75 ? 30.486 -3.193 -30.121 1.00 95.44 75 ASP A N 1
ATOM 577 C CA . ASP A 1 75 ? 31.400 -2.991 -28.992 1.00 95.44 75 ASP A CA 1
ATOM 578 C C . ASP A 1 75 ? 30.768 -2.130 -27.881 1.00 95.44 75 ASP A C 1
ATOM 580 O O . ASP A 1 75 ? 30.990 -2.381 -26.694 1.00 95.44 75 ASP A O 1
ATOM 584 N N . VAL A 1 76 ? 29.961 -1.132 -28.260 1.00 94.94 76 VAL A N 1
ATOM 585 C CA . VAL A 1 76 ? 29.215 -0.268 -27.335 1.00 94.94 76 VAL A CA 1
ATOM 586 C C . VAL A 1 76 ? 28.162 -1.095 -26.605 1.00 94.94 76 VAL A C 1
ATOM 588 O O . VAL A 1 76 ? 28.080 -1.035 -25.378 1.00 94.94 76 VAL A O 1
ATOM 591 N N . PHE A 1 77 ? 27.418 -1.916 -27.349 1.00 96.19 77 PHE A N 1
ATOM 592 C CA . PHE A 1 77 ? 26.436 -2.845 -26.799 1.00 96.19 77 PHE A CA 1
ATOM 593 C C . PHE A 1 77 ? 27.067 -3.814 -25.794 1.00 96.19 77 PHE A C 1
ATOM 595 O O . PHE A 1 77 ? 26.619 -3.885 -24.654 1.00 96.19 77 PHE A O 1
ATOM 602 N N . VAL A 1 78 ? 28.156 -4.498 -26.162 1.00 97.00 78 VAL A N 1
ATOM 603 C CA . VAL A 1 78 ? 28.839 -5.451 -25.270 1.00 97.00 78 VAL A CA 1
ATOM 604 C C . VAL A 1 78 ? 29.334 -4.768 -23.993 1.00 97.00 78 VAL A C 1
ATOM 606 O O . VAL A 1 78 ? 29.211 -5.338 -22.909 1.00 97.00 78 VAL A O 1
ATOM 609 N N . ARG A 1 79 ? 29.880 -3.548 -24.086 1.00 96.50 79 ARG A N 1
ATOM 610 C CA . ARG A 1 79 ? 30.327 -2.788 -22.907 1.00 96.50 79 ARG A CA 1
ATOM 611 C C . ARG A 1 79 ? 29.167 -2.410 -21.991 1.00 96.50 79 ARG A C 1
ATOM 613 O O . ARG A 1 79 ? 29.289 -2.589 -20.783 1.00 96.50 79 ARG A O 1
ATOM 620 N N . ALA A 1 80 ? 28.065 -1.916 -22.552 1.00 95.62 80 ALA A N 1
ATOM 621 C CA . ALA A 1 80 ? 26.872 -1.571 -21.784 1.00 95.62 80 ALA A CA 1
ATOM 622 C C . ALA A 1 80 ? 26.268 -2.811 -21.106 1.00 95.62 80 ALA A C 1
ATOM 624 O O . ALA A 1 80 ? 26.019 -2.791 -19.905 1.00 95.62 80 ALA A O 1
ATOM 625 N N . PHE A 1 81 ? 26.140 -3.918 -21.842 1.00 96.44 81 PHE A N 1
ATOM 626 C CA . PHE A 1 81 ? 25.599 -5.178 -21.335 1.00 96.44 81 PHE A CA 1
ATOM 627 C C . PHE A 1 81 ? 26.416 -5.727 -20.164 1.00 96.44 81 PHE A C 1
ATOM 629 O O . PHE A 1 81 ? 25.864 -6.028 -19.114 1.00 96.44 81 PHE A O 1
ATOM 636 N N . ARG A 1 82 ? 27.749 -5.778 -20.294 1.00 96.25 82 ARG A N 1
ATOM 637 C CA . ARG A 1 82 ? 28.628 -6.234 -19.203 1.00 96.25 82 ARG A CA 1
ATOM 638 C C . ARG A 1 82 ? 28.553 -5.341 -17.973 1.00 96.25 82 ARG A C 1
ATOM 640 O O . ARG A 1 82 ? 28.682 -5.845 -16.865 1.00 96.25 82 ARG A O 1
ATOM 647 N N . ARG A 1 83 ? 28.404 -4.030 -18.173 1.00 94.94 83 ARG A N 1
ATOM 648 C CA . ARG A 1 83 ? 28.337 -3.059 -17.080 1.00 94.94 83 ARG A CA 1
ATOM 649 C C . ARG A 1 83 ? 27.066 -3.233 -16.253 1.00 94.94 83 ARG A C 1
ATOM 651 O O . ARG A 1 83 ? 27.157 -3.199 -15.037 1.00 94.94 83 ARG A O 1
ATOM 658 N N . GLU A 1 84 ? 25.918 -3.403 -16.904 1.00 94.38 84 GLU A N 1
ATOM 659 C CA . GLU A 1 84 ? 24.619 -3.433 -16.214 1.00 94.38 84 GLU A CA 1
ATOM 660 C C . GLU A 1 84 ? 24.183 -4.855 -15.817 1.00 94.38 84 GLU A C 1
ATOM 662 O O . GLU A 1 84 ? 23.558 -5.033 -14.780 1.00 94.38 84 GLU A O 1
ATOM 667 N N . LEU A 1 85 ? 24.527 -5.877 -16.611 1.00 92.44 85 LEU A N 1
ATOM 668 C CA . LEU A 1 85 ? 24.082 -7.270 -16.419 1.00 92.44 85 LEU A CA 1
ATOM 669 C C . LEU A 1 85 ? 25.219 -8.221 -16.009 1.00 92.44 85 LEU A C 1
ATOM 671 O O . LEU A 1 85 ? 25.023 -9.430 -15.908 1.00 92.44 85 LEU A O 1
ATOM 675 N N . GLY A 1 86 ? 26.431 -7.699 -15.797 1.00 94.00 86 GLY A N 1
ATOM 676 C CA . GLY A 1 86 ? 27.571 -8.433 -15.232 1.00 94.00 86 GLY A CA 1
ATOM 677 C C . GLY A 1 86 ? 28.268 -9.435 -16.164 1.00 94.00 86 GLY A C 1
ATOM 678 O O . GLY A 1 86 ? 29.370 -9.885 -15.853 1.00 94.00 86 GLY A O 1
ATOM 679 N N . ALA A 1 87 ? 27.694 -9.761 -17.325 1.00 94.00 87 ALA A N 1
ATOM 680 C CA . ALA A 1 87 ? 28.219 -10.762 -18.260 1.00 94.00 87 ALA A CA 1
ATOM 681 C C . ALA A 1 87 ? 28.224 -10.268 -19.716 1.00 94.00 87 ALA A C 1
ATOM 683 O O . ALA A 1 87 ? 27.614 -9.254 -20.058 1.00 94.00 87 ALA A O 1
ATOM 684 N N . ARG A 1 88 ? 28.967 -10.948 -20.602 1.00 95.62 88 ARG A N 1
ATOM 685 C CA . ARG A 1 88 ? 28.904 -10.648 -22.044 1.00 95.62 88 ARG A CA 1
ATOM 686 C C . ARG A 1 88 ? 27.549 -11.105 -22.595 1.00 95.62 88 ARG A C 1
ATOM 688 O O . ARG A 1 88 ? 27.029 -12.101 -22.105 1.00 95.62 88 ARG A O 1
ATOM 695 N N . PRO A 1 89 ? 27.017 -10.468 -23.652 1.00 95.81 89 PRO A N 1
ATOM 696 C CA . PRO A 1 89 ? 25.713 -10.844 -24.199 1.00 95.81 89 PRO A CA 1
ATOM 697 C C . PRO A 1 89 ? 25.608 -12.316 -24.636 1.00 95.81 89 PRO A C 1
ATOM 699 O O . PRO A 1 89 ? 24.557 -12.921 -24.471 1.00 95.81 89 PRO A O 1
ATOM 702 N N . SER A 1 90 ? 26.687 -12.903 -25.173 1.00 95.88 90 SER A N 1
ATOM 703 C CA . SER A 1 90 ? 26.742 -14.326 -25.551 1.00 95.88 90 SER A CA 1
ATOM 704 C C . SER A 1 90 ? 26.644 -15.253 -24.347 1.00 95.88 90 SER A C 1
ATOM 706 O O . SER A 1 90 ? 25.881 -16.212 -24.368 1.00 95.88 90 SER A O 1
ATOM 708 N N . ASP A 1 91 ? 27.407 -14.937 -23.304 1.00 96.06 91 ASP A N 1
ATOM 709 C CA . ASP A 1 91 ? 27.534 -15.758 -22.103 1.00 96.06 91 ASP A CA 1
ATOM 710 C C . ASP A 1 91 ? 26.232 -15.667 -21.296 1.00 96.06 91 ASP A C 1
ATOM 712 O O . ASP A 1 91 ? 25.674 -16.675 -20.883 1.00 96.06 91 ASP A O 1
ATOM 716 N N . TRP A 1 92 ? 25.679 -14.455 -21.184 1.00 96.81 92 TRP A N 1
ATOM 717 C CA . TRP A 1 92 ? 24.373 -14.220 -20.577 1.00 96.81 92 TRP A CA 1
ATOM 718 C C . TRP A 1 92 ? 23.238 -14.887 -21.360 1.00 96.81 92 TRP A C 1
ATOM 720 O O . TRP A 1 92 ? 22.315 -15.408 -20.758 1.00 96.81 92 TRP A O 1
ATOM 730 N N . ARG A 1 93 ? 23.281 -14.912 -22.701 1.00 96.06 93 ARG A N 1
ATOM 731 C CA . ARG A 1 93 ? 22.263 -15.614 -23.502 1.00 96.06 93 ARG A CA 1
ATOM 732 C C . ARG A 1 93 ? 22.280 -17.125 -23.257 1.00 96.06 93 ARG A C 1
ATOM 734 O O . ARG A 1 93 ? 21.221 -17.742 -23.295 1.00 96.06 93 ARG A O 1
ATOM 741 N N . ALA A 1 94 ? 23.456 -17.715 -23.052 1.00 95.12 94 ALA A N 1
ATOM 742 C CA . ALA A 1 94 ? 23.571 -19.141 -22.759 1.00 95.12 94 ALA A CA 1
ATOM 743 C C . ALA A 1 94 ? 22.962 -19.493 -21.390 1.00 95.12 94 ALA A C 1
ATOM 745 O O . ALA A 1 94 ? 22.347 -20.547 -21.251 1.00 95.12 94 ALA A O 1
ATOM 746 N N . GLU A 1 95 ? 23.082 -18.587 -20.414 1.00 92.81 95 GLU A N 1
ATOM 747 C CA . GLU A 1 95 ? 22.541 -18.742 -19.057 1.00 92.81 95 GLU A CA 1
ATOM 748 C C . GLU A 1 95 ? 21.821 -17.456 -18.592 1.00 92.81 95 GLU A C 1
ATOM 750 O O . GLU A 1 95 ? 22.370 -16.674 -17.807 1.00 92.81 95 GLU A O 1
ATOM 755 N N . PRO A 1 96 ? 20.589 -17.194 -19.079 1.00 88.75 96 PRO A N 1
ATOM 756 C CA . PRO A 1 96 ? 19.914 -15.923 -18.831 1.00 88.75 96 PRO A CA 1
ATOM 757 C C . PRO A 1 96 ? 19.517 -15.732 -17.370 1.00 88.75 96 PRO A C 1
ATOM 759 O O . PRO A 1 96 ? 18.851 -16.576 -16.768 1.00 88.75 96 PRO A O 1
ATOM 762 N N . THR A 1 97 ? 19.840 -14.562 -16.825 1.00 87.94 97 THR A N 1
ATOM 763 C CA . THR A 1 97 ? 19.336 -14.094 -15.526 1.00 87.94 97 THR A CA 1
ATOM 764 C C . THR A 1 97 ? 18.199 -13.080 -15.726 1.00 87.94 97 THR A C 1
ATOM 766 O O . THR A 1 97 ? 17.534 -13.059 -16.769 1.00 87.94 97 THR A O 1
ATOM 769 N N . SER A 1 98 ? 17.909 -12.248 -14.721 1.00 87.75 98 SER A N 1
ATOM 770 C CA . SER A 1 98 ? 16.970 -11.137 -14.897 1.00 87.75 98 SER A CA 1
ATOM 771 C C . SER A 1 98 ? 17.498 -10.151 -15.943 1.00 87.75 98 SER A C 1
ATOM 773 O O . SER A 1 98 ? 18.679 -9.814 -15.942 1.00 87.75 98 SER A O 1
ATOM 775 N N . TRP A 1 99 ? 16.617 -9.679 -16.824 1.00 87.44 99 TRP A N 1
ATOM 776 C CA . TRP A 1 99 ? 16.908 -8.594 -17.766 1.00 87.44 99 TRP A CA 1
ATOM 777 C C . TRP A 1 99 ? 16.574 -7.212 -17.188 1.00 87.44 99 TRP A C 1
ATOM 779 O O . TRP A 1 99 ? 16.919 -6.214 -17.811 1.00 87.44 99 TRP A O 1
ATOM 789 N N . ALA A 1 100 ? 15.902 -7.147 -16.031 1.00 87.50 100 ALA A N 1
ATOM 790 C CA . ALA A 1 100 ? 15.571 -5.892 -15.362 1.00 87.50 100 ALA A CA 1
ATOM 791 C C . ALA A 1 100 ? 16.832 -5.285 -14.732 1.00 87.50 100 ALA A C 1
ATOM 793 O O . ALA A 1 100 ? 17.510 -5.948 -13.944 1.00 87.50 100 ALA A O 1
ATOM 794 N N . ILE A 1 101 ? 17.133 -4.036 -15.089 1.00 88.00 101 ILE A N 1
ATOM 795 C CA . ILE A 1 101 ? 18.303 -3.293 -14.609 1.00 88.00 101 ILE A CA 1
ATOM 796 C C . ILE A 1 101 ? 17.838 -2.310 -13.543 1.00 88.00 101 ILE A C 1
ATOM 798 O O . ILE A 1 101 ? 16.873 -1.589 -13.775 1.00 88.00 101 ILE A O 1
ATOM 802 N N . ASP A 1 102 ? 18.548 -2.248 -12.416 1.00 83.88 102 ASP A N 1
ATOM 803 C CA . ASP A 1 102 ? 18.193 -1.399 -11.276 1.00 83.88 102 ASP A CA 1
ATOM 804 C C . ASP A 1 102 ? 17.863 0.051 -11.689 1.00 83.88 102 ASP A C 1
ATOM 806 O O . ASP A 1 102 ? 18.615 0.714 -12.419 1.00 83.88 102 ASP A O 1
ATOM 810 N N . ALA A 1 103 ? 16.692 0.514 -11.250 1.00 80.44 103 ALA A N 1
ATOM 811 C CA . ALA A 1 103 ? 16.045 1.728 -11.720 1.00 80.44 103 ALA A CA 1
ATOM 812 C C . ALA A 1 103 ? 15.450 2.502 -10.533 1.00 80.44 103 ALA A C 1
ATOM 814 O O . ALA A 1 103 ? 14.531 1.996 -9.889 1.00 80.44 103 ALA A O 1
ATOM 815 N N . PRO A 1 104 ? 15.878 3.755 -10.280 1.00 73.44 104 PRO A N 1
ATOM 816 C CA . PRO A 1 104 ? 15.384 4.546 -9.148 1.00 73.44 104 PRO A CA 1
ATOM 817 C C . PRO A 1 104 ? 13.857 4.729 -9.097 1.00 73.44 104 PRO A C 1
ATOM 819 O O . PRO A 1 104 ? 13.295 4.897 -8.019 1.00 73.44 104 PRO A O 1
ATOM 822 N N . GLY A 1 105 ? 13.183 4.698 -10.252 1.00 68.75 105 GLY A N 1
ATOM 823 C CA . GLY A 1 105 ? 11.732 4.864 -10.367 1.00 68.75 105 GLY A CA 1
ATOM 824 C C . GLY A 1 105 ? 10.930 3.585 -10.638 1.00 68.75 105 GLY A C 1
ATOM 825 O O . GLY A 1 105 ? 9.757 3.704 -10.992 1.00 68.75 105 GLY A O 1
ATOM 826 N N . ASP A 1 106 ? 11.536 2.391 -10.543 1.00 73.31 106 ASP A N 1
ATOM 827 C CA . ASP A 1 106 ? 10.898 1.084 -10.848 1.00 73.31 106 ASP A CA 1
ATOM 828 C C . ASP A 1 106 ? 10.224 1.041 -12.244 1.00 73.31 106 ASP A C 1
ATOM 830 O O . ASP A 1 106 ? 9.215 0.370 -12.485 1.00 73.31 106 ASP A O 1
ATOM 834 N N . VAL A 1 107 ? 10.762 1.818 -13.192 1.00 81.88 107 VAL A N 1
ATOM 835 C CA . VAL A 1 107 ? 10.303 1.848 -14.585 1.00 81.88 107 VAL A CA 1
ATOM 836 C C . VAL A 1 107 ? 11.144 0.895 -15.409 1.00 81.88 107 VAL A C 1
ATOM 838 O O . VAL A 1 107 ? 12.318 1.169 -15.662 1.00 81.88 107 VAL A O 1
ATOM 841 N N . HIS A 1 108 ? 10.516 -0.161 -15.907 1.00 85.81 108 HIS A N 1
ATOM 842 C CA . HIS A 1 108 ? 11.162 -1.174 -16.735 1.00 85.81 108 HIS A CA 1
ATOM 843 C C . HIS A 1 108 ? 10.431 -1.357 -18.062 1.00 85.81 108 HIS A C 1
ATOM 845 O O . HIS A 1 108 ? 9.274 -0.951 -18.227 1.00 85.81 108 HIS A O 1
ATOM 851 N N . LEU A 1 109 ? 11.097 -2.006 -19.010 1.00 85.25 109 LEU A N 1
ATOM 852 C CA . LEU A 1 109 ? 10.463 -2.525 -20.213 1.00 85.25 109 LEU A CA 1
ATOM 853 C C . LEU A 1 109 ? 9.245 -3.391 -19.838 1.00 85.25 109 LEU A C 1
ATOM 855 O O . LEU A 1 109 ? 9.302 -4.224 -18.937 1.00 85.25 109 LEU A O 1
ATOM 859 N N . ALA A 1 110 ? 8.138 -3.209 -20.551 1.00 83.56 110 ALA A N 1
ATOM 860 C CA . ALA A 1 110 ? 6.995 -4.114 -20.560 1.00 83.56 110 ALA A CA 1
ATOM 861 C C . ALA A 1 110 ? 6.949 -4.791 -21.937 1.00 83.56 110 ALA A C 1
ATOM 863 O O . ALA A 1 110 ? 6.402 -4.209 -22.877 1.00 83.56 110 ALA A O 1
ATOM 864 N N . PRO A 1 111 ? 7.555 -5.980 -22.094 1.00 74.94 111 PRO A N 1
ATOM 865 C CA . PRO A 1 111 ? 7.631 -6.633 -23.392 1.00 74.94 111 PRO A CA 1
ATOM 866 C C . PRO A 1 111 ? 6.250 -6.855 -24.045 1.00 74.94 111 PRO A C 1
ATOM 868 O O . PRO A 1 111 ? 5.271 -7.075 -23.325 1.00 74.94 111 PRO A O 1
ATOM 871 N N . PRO A 1 112 ? 6.162 -6.849 -25.391 1.00 63.84 112 PRO A N 1
ATOM 872 C CA . PRO A 1 112 ? 7.285 -6.715 -26.329 1.00 63.84 112 PRO A CA 1
ATOM 873 C C . PRO A 1 112 ? 7.765 -5.270 -26.577 1.00 63.84 112 PRO A C 1
ATOM 875 O O . PRO A 1 112 ? 8.964 -5.073 -26.746 1.00 63.84 112 PRO A O 1
ATOM 878 N N . ASP A 1 113 ? 6.889 -4.258 -26.532 1.00 73.00 113 ASP A N 1
ATOM 879 C CA . ASP A 1 113 ? 7.222 -2.884 -26.973 1.00 73.00 113 ASP A CA 1
ATOM 880 C C . ASP A 1 113 ? 6.705 -1.770 -26.035 1.00 73.00 113 ASP A C 1
ATOM 882 O O . ASP A 1 113 ? 6.607 -0.603 -26.416 1.00 73.00 113 ASP A O 1
ATOM 886 N N . GLY A 1 114 ? 6.336 -2.113 -24.800 1.00 77.69 114 GLY A N 1
ATOM 887 C CA . GLY A 1 114 ? 5.812 -1.173 -23.811 1.00 77.69 114 GLY A CA 1
ATOM 888 C C . GLY A 1 114 ? 6.835 -0.749 -22.758 1.00 77.69 114 GLY A C 1
AT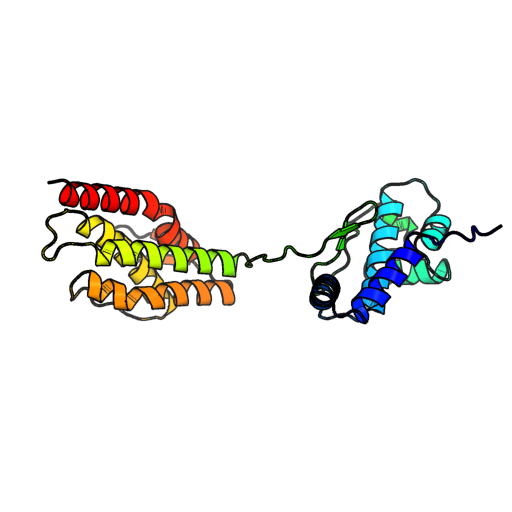OM 889 O O . GLY A 1 114 ? 7.901 -1.338 -22.606 1.00 77.69 114 GLY A O 1
ATOM 890 N N . ILE A 1 115 ? 6.466 0.253 -21.959 1.00 79.81 115 ILE A N 1
ATOM 891 C CA . ILE A 1 115 ? 7.143 0.598 -20.704 1.00 79.81 115 ILE A CA 1
ATOM 892 C C . ILE A 1 115 ? 6.136 0.408 -19.578 1.00 79.81 115 ILE A C 1
ATOM 894 O O . ILE A 1 115 ? 5.017 0.931 -19.638 1.00 79.81 115 ILE A O 1
ATOM 898 N N . ARG A 1 116 ? 6.532 -0.309 -18.528 1.00 73.12 116 ARG A N 1
ATOM 899 C CA . ARG A 1 116 ? 5.757 -0.368 -17.296 1.00 73.12 116 ARG A CA 1
ATOM 900 C C . ARG A 1 116 ? 6.004 0.920 -16.525 1.00 73.12 116 ARG A C 1
ATOM 902 O O . ARG A 1 116 ? 7.039 1.080 -15.891 1.00 73.12 116 ARG A O 1
ATOM 909 N N . LEU A 1 117 ? 5.044 1.838 -16.566 1.00 67.88 117 LEU A N 1
ATOM 910 C CA . LEU A 1 117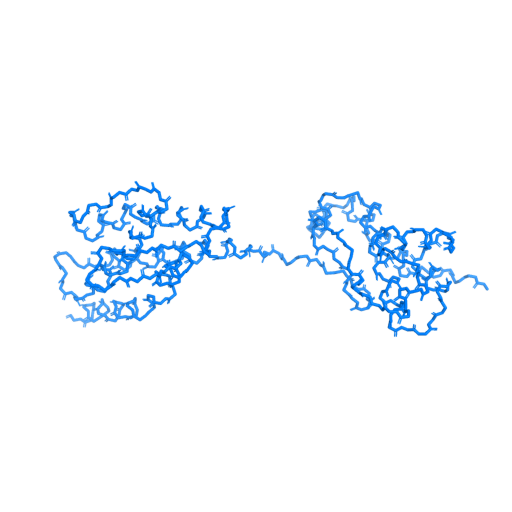 ? 5.023 2.936 -15.606 1.00 67.88 117 LEU A CA 1
ATOM 911 C C . LEU A 1 117 ? 4.529 2.398 -14.258 1.00 67.88 117 LEU A C 1
ATOM 913 O O . LEU A 1 117 ? 3.547 1.639 -14.253 1.00 67.88 117 LEU A O 1
ATOM 917 N N . PRO A 1 118 ? 5.124 2.808 -13.124 1.00 59.59 118 PRO A N 1
ATOM 918 C CA . PRO A 1 118 ? 4.529 2.540 -11.828 1.00 59.59 118 PRO A CA 1
ATOM 919 C C . PRO A 1 118 ? 3.072 3.034 -11.831 1.00 59.59 118 PRO A C 1
ATOM 921 O O . PRO A 1 118 ? 2.693 4.011 -12.505 1.00 59.59 118 PRO A O 1
ATOM 924 N N . SER A 1 119 ? 2.209 2.264 -11.167 1.00 51.00 119 SER A N 1
ATOM 925 C CA . SER A 1 119 ? 0.779 2.578 -11.078 1.00 51.00 119 SER A CA 1
ATOM 926 C C . SER A 1 119 ? 0.592 3.935 -10.394 1.00 51.00 119 SER A C 1
ATOM 928 O O . SER A 1 119 ? 1.422 4.322 -9.580 1.00 51.00 119 SER A O 1
ATOM 930 N N . ARG A 1 120 ? -0.474 4.662 -10.767 1.00 50.94 120 ARG A N 1
ATOM 931 C CA . ARG A 1 120 ? -0.769 6.044 -10.326 1.00 50.94 120 ARG A CA 1
ATOM 932 C C . ARG A 1 120 ? -0.707 6.250 -8.807 1.00 50.94 120 ARG A C 1
ATOM 934 O O . ARG A 1 120 ? -0.350 7.338 -8.397 1.00 50.94 120 ARG A O 1
ATOM 941 N N . ASP A 1 121 ? -0.976 5.200 -8.047 1.00 53.28 121 ASP A N 1
ATOM 942 C CA . ASP A 1 121 ? -0.776 5.079 -6.613 1.00 53.28 121 ASP A CA 1
ATOM 943 C C . ASP A 1 121 ? -0.439 3.611 -6.358 1.00 53.28 121 ASP A C 1
ATOM 945 O O . ASP A 1 121 ? -1.320 2.750 -6.369 1.00 53.28 121 ASP A O 1
ATOM 949 N N . ARG A 1 122 ? 0.832 3.272 -6.153 1.00 43.62 122 ARG A N 1
ATOM 950 C CA . ARG A 1 122 ? 1.092 2.260 -5.134 1.00 43.62 122 ARG A CA 1
ATOM 951 C C . ARG A 1 122 ? 1.417 3.044 -3.887 1.00 43.62 122 ARG A C 1
ATOM 953 O O . ARG A 1 122 ? 2.562 3.412 -3.673 1.00 43.62 122 ARG A O 1
ATOM 960 N N . MET A 1 123 ? 0.375 3.279 -3.106 1.00 50.59 123 MET A N 1
ATOM 961 C CA . MET A 1 123 ? 0.480 3.242 -1.661 1.00 50.59 123 MET A CA 1
ATOM 962 C C . MET A 1 123 ? 1.472 2.105 -1.336 1.00 50.59 123 MET A C 1
ATOM 964 O O . MET A 1 123 ? 1.201 0.950 -1.693 1.00 50.59 123 MET A O 1
ATOM 968 N N . GLY A 1 124 ? 2.677 2.419 -0.842 1.00 63.34 124 GLY A N 1
ATOM 969 C CA . GLY A 1 124 ? 3.648 1.395 -0.455 1.00 63.34 124 GLY A CA 1
ATOM 970 C C . GLY A 1 124 ? 2.991 0.404 0.507 1.00 63.34 124 GLY A C 1
ATOM 971 O O . GLY A 1 124 ? 1.946 0.701 1.078 1.00 63.34 124 GLY A O 1
ATOM 972 N N . SER A 1 125 ? 3.559 -0.787 0.716 1.00 67.44 125 SER A N 1
ATOM 973 C CA . SER A 1 125 ? 2.990 -1.729 1.702 1.00 67.44 125 SER A CA 1
ATOM 974 C C . SER A 1 125 ? 2.759 -1.051 3.059 1.00 67.44 125 SER A C 1
ATOM 976 O O . SER A 1 125 ? 1.724 -1.256 3.680 1.00 67.44 125 SER A O 1
ATOM 978 N N . VAL A 1 126 ? 3.683 -0.172 3.452 1.00 75.50 126 VAL A N 1
ATOM 979 C CA . VAL A 1 126 ? 3.569 0.719 4.610 1.00 75.50 126 VAL A CA 1
ATOM 980 C C . VAL A 1 126 ? 2.390 1.676 4.479 1.00 75.50 126 VAL A C 1
ATOM 982 O O . VAL A 1 126 ? 1.517 1.675 5.343 1.00 75.50 126 VAL A O 1
ATOM 985 N N . ASP A 1 127 ? 2.331 2.451 3.398 1.00 76.50 127 ASP A N 1
ATOM 986 C CA . ASP A 1 127 ? 1.280 3.449 3.218 1.00 76.50 127 ASP A CA 1
ATOM 987 C C . ASP A 1 127 ? -0.115 2.785 3.175 1.00 76.50 127 ASP A C 1
ATOM 989 O O . ASP A 1 127 ? -1.103 3.369 3.610 1.00 76.50 127 ASP A O 1
ATOM 993 N N . LEU A 1 128 ? -0.214 1.535 2.693 1.00 81.94 128 LEU A N 1
ATOM 994 C CA . LEU A 1 128 ? -1.475 0.797 2.615 1.00 81.94 128 LEU A CA 1
ATOM 995 C C . LEU A 1 128 ? -1.949 0.428 4.013 1.00 81.94 128 LEU A C 1
ATOM 997 O O . LEU A 1 128 ? -3.123 0.596 4.328 1.00 81.94 128 LEU A O 1
ATOM 1001 N N . VAL A 1 129 ? -1.037 -0.054 4.854 1.00 88.12 129 VAL A N 1
ATOM 1002 C CA . VAL A 1 129 ? -1.348 -0.392 6.242 1.00 88.12 129 VAL A CA 1
ATOM 1003 C C . VAL A 1 129 ? -1.722 0.873 7.027 1.00 88.12 129 VAL A C 1
ATOM 1005 O O . VAL A 1 129 ? -2.662 0.826 7.817 1.00 88.12 129 VAL A O 1
ATOM 1008 N N . VAL A 1 130 ? -1.073 2.014 6.760 1.00 89.19 130 VAL A N 1
ATOM 1009 C CA . VAL A 1 130 ? -1.451 3.317 7.340 1.00 89.19 130 VAL A CA 1
ATOM 1010 C C . VAL A 1 130 ? -2.853 3.732 6.893 1.00 89.19 130 VAL A C 1
ATOM 1012 O O . VAL A 1 130 ? -3.695 4.014 7.739 1.00 89.19 130 VAL A O 1
ATOM 1015 N N . ALA A 1 131 ? -3.155 3.678 5.595 1.00 86.62 131 ALA A N 1
ATOM 1016 C CA . ALA A 1 131 ? -4.482 4.016 5.080 1.00 86.62 131 ALA A CA 1
ATOM 1017 C C . ALA A 1 131 ? -5.581 3.076 5.614 1.00 86.62 131 ALA A C 1
ATOM 1019 O O . ALA A 1 131 ? -6.697 3.507 5.905 1.00 86.62 131 ALA A O 1
ATOM 1020 N N . MET A 1 132 ? -5.278 1.785 5.787 1.00 91.81 132 MET A N 1
ATOM 1021 C CA . MET A 1 132 ? -6.185 0.836 6.438 1.00 91.81 132 MET A CA 1
ATOM 1022 C C . MET A 1 132 ? -6.425 1.198 7.907 1.00 91.81 132 MET A C 1
ATOM 1024 O O . MET A 1 132 ? -7.560 1.105 8.373 1.00 91.81 132 MET A O 1
ATOM 1028 N N . ALA A 1 133 ? -5.384 1.620 8.629 1.00 94.94 133 ALA A N 1
ATOM 1029 C CA . ALA A 1 133 ? -5.508 2.086 10.004 1.00 94.94 133 ALA A CA 1
ATOM 1030 C C . ALA A 1 133 ? -6.357 3.363 10.084 1.00 94.94 133 ALA A C 1
ATOM 1032 O O . ALA A 1 133 ? -7.277 3.411 10.891 1.00 94.94 133 ALA A O 1
ATOM 103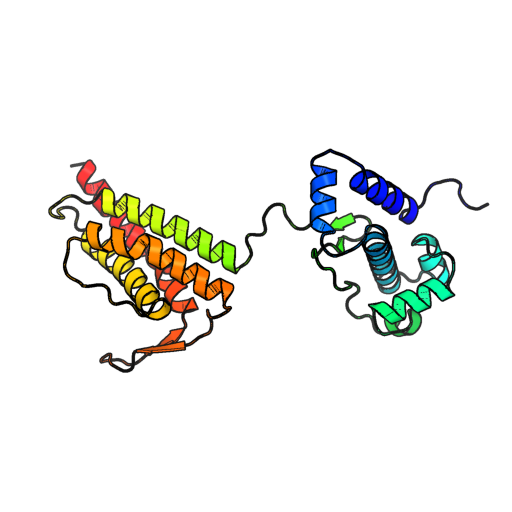3 N N . GLU A 1 134 ? -6.128 4.351 9.216 1.00 93.12 134 GLU A N 1
ATOM 1034 C CA . GLU A 1 134 ? -6.933 5.579 9.138 1.00 93.12 134 GLU A CA 1
ATOM 1035 C C . GLU A 1 134 ? -8.412 5.279 8.878 1.00 93.12 134 GLU A C 1
ATOM 1037 O O . GLU A 1 134 ? -9.285 5.760 9.602 1.00 93.12 134 GLU A O 1
ATOM 1042 N N . GLN A 1 135 ? -8.698 4.426 7.889 1.00 92.75 135 GLN A N 1
ATOM 1043 C CA . GLN A 1 135 ? -10.061 4.001 7.575 1.00 92.75 135 GLN A CA 1
ATOM 1044 C C . GLN A 1 135 ? -10.714 3.278 8.761 1.00 92.75 135 GLN A C 1
ATOM 1046 O O . GLN A 1 135 ? -11.892 3.498 9.048 1.00 92.75 135 GLN A O 1
ATOM 1051 N N . HIS A 1 136 ? -9.959 2.422 9.452 1.00 95.75 136 HIS A N 1
ATOM 1052 C CA . HIS A 1 136 ? -10.432 1.714 10.635 1.00 95.75 136 HIS A CA 1
ATOM 1053 C C . HIS A 1 136 ? -10.740 2.675 11.787 1.00 95.75 136 HIS A C 1
ATOM 1055 O O . HIS A 1 136 ? -11.810 2.579 12.383 1.00 95.75 136 HIS A O 1
ATOM 1061 N N . VAL A 1 137 ? -9.850 3.633 12.072 1.00 97.06 137 VAL A N 1
ATOM 1062 C CA . VAL A 1 137 ? -10.085 4.665 13.090 1.00 97.06 137 VAL A CA 1
ATOM 1063 C C . VAL A 1 137 ? -11.329 5.476 12.746 1.00 97.06 137 VAL A C 1
ATOM 1065 O O . VAL A 1 137 ? -12.178 5.648 13.614 1.00 97.06 137 VAL A O 1
ATOM 1068 N N . GLY A 1 138 ? -11.500 5.900 11.491 1.00 95.12 138 GLY A N 1
ATOM 1069 C CA . GLY A 1 138 ? -12.716 6.592 11.053 1.00 95.12 138 GLY A CA 1
ATOM 1070 C C . GLY A 1 138 ? -13.985 5.778 11.326 1.00 95.12 138 GLY A C 1
ATOM 1071 O O . GLY A 1 138 ? -14.912 6.266 11.966 1.00 95.12 138 GLY A O 1
ATOM 1072 N N . GLU A 1 139 ? -13.996 4.503 10.930 1.00 95.56 139 GLU A N 1
ATOM 1073 C CA . GLU A 1 139 ? -15.145 3.618 11.146 1.00 95.56 139 GLU A CA 1
ATOM 1074 C C . GLU A 1 139 ? -15.448 3.380 12.636 1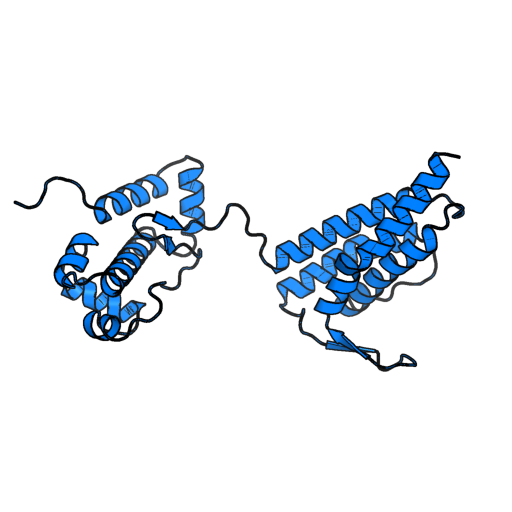.00 95.56 139 GLU A C 1
ATOM 1076 O O . GLU A 1 139 ? -16.611 3.397 13.046 1.00 95.56 139 GLU A O 1
ATOM 1081 N N . VAL A 1 140 ? -14.426 3.155 13.465 1.00 96.88 140 VAL A N 1
ATOM 1082 C CA . VAL A 1 140 ? -14.603 3.003 14.917 1.00 96.88 140 VAL A CA 1
ATOM 1083 C C . VAL A 1 140 ? -15.126 4.301 15.524 1.00 96.88 140 VAL A C 1
ATOM 1085 O O . VAL A 1 140 ? -16.039 4.251 16.348 1.00 96.88 140 VAL A O 1
ATOM 1088 N N . GLY A 1 141 ? -14.598 5.446 15.091 1.00 96.38 141 GLY A N 1
ATOM 1089 C CA . GLY A 1 141 ? -15.016 6.769 15.542 1.00 96.38 141 GLY A CA 1
ATOM 1090 C C . GLY A 1 141 ? -16.489 7.038 15.271 1.00 96.38 141 GLY A C 1
ATOM 1091 O O . GLY A 1 141 ? -17.205 7.444 16.185 1.00 96.38 141 GLY A O 1
ATOM 1092 N N . ASP A 1 142 ? -16.975 6.709 14.075 1.00 96.25 142 ASP A N 1
ATOM 1093 C CA . ASP A 1 142 ? -18.394 6.836 13.725 1.00 96.25 142 ASP A CA 1
ATOM 1094 C C . ASP A 1 142 ? -19.288 5.982 14.641 1.00 96.25 142 ASP A C 1
ATOM 1096 O O . ASP A 1 142 ? -20.335 6.432 15.117 1.00 96.25 142 ASP A O 1
ATOM 1100 N N . LEU A 1 143 ? -18.869 4.748 14.944 1.00 95.94 143 LEU A N 1
ATOM 1101 C CA . LEU A 1 143 ? -19.622 3.844 15.820 1.00 95.94 143 LEU A CA 1
ATOM 1102 C C . LEU A 1 143 ? -19.592 4.285 17.286 1.00 95.94 143 LEU A C 1
ATOM 1104 O O . LEU A 1 143 ? -20.606 4.196 17.978 1.00 95.94 143 LEU A O 1
ATOM 1108 N N . VAL A 1 144 ? -18.447 4.775 17.758 1.00 95.56 144 VAL A N 1
ATOM 1109 C CA . VAL A 1 144 ? -18.276 5.318 19.110 1.00 95.56 144 VAL A CA 1
ATOM 1110 C C . VAL A 1 144 ? -19.060 6.626 19.275 1.00 95.56 144 VAL A C 1
ATOM 1112 O O . VAL A 1 144 ? -19.685 6.853 20.314 1.00 95.56 144 VAL A O 1
ATOM 1115 N N . ALA A 1 145 ? -19.117 7.465 18.240 1.00 93.81 145 ALA A N 1
ATOM 1116 C CA . ALA A 1 145 ? -19.957 8.657 18.212 1.00 93.81 145 ALA A CA 1
ATOM 1117 C C . ALA A 1 145 ? -21.451 8.301 18.270 1.00 93.81 145 ALA A C 1
ATOM 1119 O O . ALA A 1 145 ? -22.206 8.978 18.969 1.00 93.81 145 ALA A O 1
ATOM 1120 N N . ALA A 1 146 ? -21.871 7.212 17.622 1.00 94.12 146 ALA A N 1
ATOM 1121 C CA . ALA A 1 146 ? -23.260 6.751 17.600 1.00 94.12 146 ALA A CA 1
ATOM 1122 C C . ALA A 1 146 ? -23.739 6.056 18.894 1.00 94.12 146 ALA A C 1
ATOM 1124 O O . ALA A 1 146 ? -24.940 5.822 19.043 1.00 94.12 146 ALA A O 1
ATOM 1125 N N . LEU A 1 147 ? -22.844 5.716 19.830 1.00 92.88 147 LEU A N 1
ATOM 1126 C CA . LEU A 1 147 ? -23.227 5.055 21.083 1.00 92.88 147 LEU A CA 1
ATOM 1127 C C . LEU A 1 147 ? -24.123 5.947 21.967 1.00 92.88 147 LEU A C 1
ATOM 1129 O O . LEU A 1 147 ? -23.779 7.102 22.229 1.00 92.88 147 LEU A O 1
ATOM 1133 N N . PRO A 1 148 ? -25.246 5.435 22.496 1.00 88.94 148 PRO A N 1
ATOM 1134 C CA . PRO A 1 148 ? -26.020 6.160 23.498 1.00 88.94 148 PRO A CA 1
ATOM 1135 C C . PRO A 1 148 ? -25.248 6.259 24.823 1.00 88.94 148 PRO A C 1
ATOM 1137 O O . PRO A 1 148 ? -24.481 5.364 25.170 1.00 88.94 148 PRO A O 1
ATOM 1140 N N . GLU A 1 149 ? -25.471 7.341 25.574 1.00 85.56 149 GLU A N 1
ATOM 1141 C CA . GLU A 1 149 ? -24.931 7.517 26.930 1.00 85.56 149 GLU A CA 1
ATOM 1142 C C . GLU A 1 149 ? -26.092 7.581 27.934 1.00 85.56 149 GLU A C 1
ATOM 1144 O O . GLU A 1 149 ? -26.859 8.550 27.895 1.00 85.56 149 GLU A O 1
ATOM 1149 N N . PRO A 1 150 ? -26.248 6.589 28.834 1.00 85.62 150 PRO A N 1
ATOM 1150 C CA . PRO A 1 150 ? -25.446 5.361 28.970 1.00 85.62 150 PRO A CA 1
ATOM 1151 C C . PRO A 1 150 ? -25.704 4.334 27.847 1.00 85.62 150 PRO A C 1
ATOM 1153 O O . PRO A 1 150 ? -26.755 4.370 27.204 1.00 85.62 150 PRO A O 1
ATOM 1156 N N . ASP A 1 151 ? -24.773 3.388 27.647 1.00 87.56 151 ASP A N 1
ATOM 1157 C CA . ASP A 1 151 ? -24.899 2.356 26.603 1.00 87.56 151 ASP A CA 1
ATOM 1158 C C . ASP A 1 151 ? -26.081 1.410 26.867 1.00 87.56 151 ASP A C 1
ATOM 1160 O O . ASP A 1 151 ? -25.983 0.438 27.616 1.00 87.56 151 ASP A O 1
ATOM 1164 N N . SER A 1 152 ? -27.200 1.681 26.200 1.00 86.44 152 SER A N 1
ATOM 1165 C CA . SER A 1 152 ? -28.384 0.820 26.147 1.00 86.44 152 SER A CA 1
ATOM 1166 C C . SER A 1 152 ? -28.384 -0.143 24.955 1.00 86.44 152 SER A C 1
ATOM 1168 O O . SER A 1 152 ? -29.201 -1.061 24.905 1.00 86.44 152 SER A O 1
ATOM 1170 N N . SER A 1 153 ? -27.473 0.039 23.995 1.00 88.44 153 SER A N 1
ATOM 1171 C CA . SER A 1 153 ? -27.389 -0.767 22.770 1.00 88.44 153 SER A CA 1
ATOM 1172 C C . SER A 1 153 ? -26.665 -2.097 22.984 1.00 88.44 153 SER A C 1
ATOM 1174 O O . SER A 1 153 ? -26.842 -3.052 22.224 1.00 88.44 153 SER A O 1
ATOM 1176 N N . GLY A 1 154 ? -25.801 -2.153 24.000 1.00 90.69 154 GLY A N 1
ATOM 1177 C CA . GLY A 1 154 ? -24.879 -3.256 24.228 1.00 90.69 154 GLY A CA 1
ATOM 1178 C C . GLY A 1 154 ? -23.751 -3.322 23.195 1.00 90.69 154 GLY A C 1
ATOM 1179 O O . GLY A 1 154 ? -23.042 -4.326 23.146 1.00 90.69 154 GLY A O 1
ATOM 1180 N N . ALA A 1 155 ? -23.574 -2.319 22.330 1.00 93.06 155 ALA A N 1
ATOM 1181 C CA . ALA A 1 155 ? -22.449 -2.250 21.397 1.00 93.06 155 ALA A CA 1
ATOM 1182 C C . ALA A 1 155 ? -21.132 -1.850 22.091 1.00 93.06 155 ALA A C 1
ATOM 1184 O O . ALA A 1 155 ? -20.055 -2.169 21.581 1.00 93.06 155 ALA A O 1
ATOM 1185 N N . GLY A 1 156 ? -21.207 -1.225 23.270 1.00 92.81 156 GLY A N 1
ATOM 1186 C CA . GLY A 1 156 ? -20.076 -0.700 24.029 1.00 92.81 156 GLY A CA 1
ATOM 1187 C C . GLY A 1 156 ? -18.973 -1.719 24.307 1.00 92.81 156 GLY A C 1
ATOM 1188 O O . GLY A 1 156 ? -17.826 -1.414 24.002 1.00 92.81 156 GLY A O 1
ATOM 1189 N N . PRO A 1 157 ? -19.255 -2.944 24.795 1.00 93.69 157 PRO A N 1
ATOM 1190 C CA . PRO A 1 157 ? -18.209 -3.936 25.053 1.00 93.69 157 PRO A CA 1
ATOM 1191 C C . PRO A 1 157 ? -17.400 -4.332 23.810 1.00 93.69 157 PRO A C 1
ATOM 1193 O O . PRO A 1 157 ? -16.189 -4.508 23.898 1.00 93.69 157 PRO A O 1
ATOM 1196 N N . ALA A 1 158 ? -18.047 -4.445 22.644 1.00 93.88 158 ALA A N 1
ATOM 1197 C CA . ALA A 1 158 ? -17.354 -4.789 21.402 1.00 93.88 158 ALA A CA 1
ATOM 1198 C C . ALA A 1 158 ? -16.444 -3.643 20.937 1.00 93.88 158 ALA A C 1
ATOM 1200 O O . ALA A 1 158 ? -15.310 -3.884 20.534 1.00 93.88 158 ALA A O 1
ATOM 1201 N N . LEU A 1 159 ? -16.923 -2.400 21.038 1.00 95.19 159 LEU A N 1
ATOM 1202 C CA . LEU A 1 159 ? -16.138 -1.214 20.695 1.00 95.19 159 LEU A CA 1
ATOM 1203 C C . LEU A 1 159 ? -15.007 -0.967 21.706 1.00 95.19 159 LEU A C 1
ATOM 1205 O O .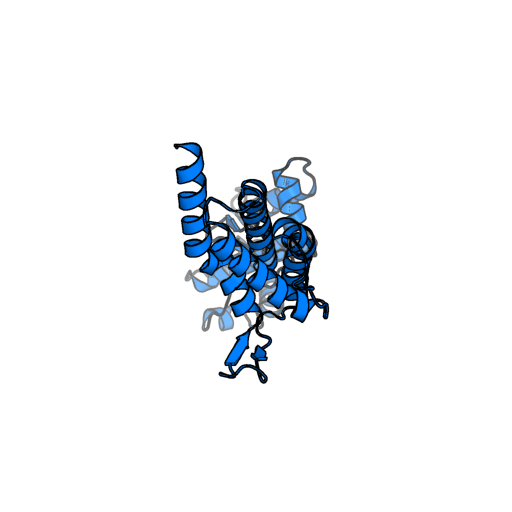 LEU A 1 159 ? -13.902 -0.620 21.307 1.00 95.19 159 LEU A O 1
ATOM 1209 N N . ALA A 1 160 ? -15.235 -1.231 22.995 1.00 93.94 160 ALA A N 1
ATOM 1210 C CA . ALA A 1 160 ? -14.214 -1.140 24.036 1.00 93.94 160 ALA A CA 1
ATOM 1211 C C . ALA A 1 160 ? -13.067 -2.140 23.836 1.00 93.94 160 ALA A C 1
ATOM 1213 O O . ALA A 1 160 ? -11.920 -1.797 24.119 1.00 93.94 160 ALA A O 1
ATOM 1214 N N . GLU A 1 161 ? -13.353 -3.343 23.329 1.00 94.31 161 GLU A N 1
ATOM 1215 C CA . GLU A 1 161 ? -12.319 -4.320 22.966 1.00 94.31 161 GLU A CA 1
ATOM 1216 C C . GLU A 1 161 ? -11.485 -3.845 21.769 1.00 94.31 161 GLU A C 1
ATOM 1218 O O . GLU A 1 161 ? -10.259 -3.936 21.806 1.00 94.31 161 GLU A O 1
ATOM 1223 N N . VAL A 1 162 ? -12.118 -3.288 20.728 1.00 95.75 162 VAL A N 1
ATOM 1224 C CA . VAL A 1 162 ? -11.396 -2.729 19.569 1.00 95.75 162 VAL A CA 1
ATOM 1225 C C . VAL A 1 162 ? -10.500 -1.562 19.996 1.00 95.75 162 VAL A C 1
ATOM 1227 O O . VAL A 1 162 ? -9.306 -1.572 19.706 1.00 95.75 162 VAL A O 1
ATOM 1230 N N . VAL A 1 163 ? -11.035 -0.612 20.770 1.00 95.44 163 VAL A N 1
ATOM 1231 C CA . VAL A 1 163 ? -10.261 0.514 21.322 1.00 95.44 163 VAL A CA 1
ATOM 1232 C C . VAL A 1 163 ? -9.115 0.015 22.207 1.00 95.44 163 VAL A C 1
ATOM 1234 O O . VAL A 1 163 ? -7.992 0.493 22.086 1.00 95.44 163 VAL A O 1
ATOM 1237 N N . GLY A 1 164 ? -9.346 -1.014 23.027 1.00 93.38 164 GLY A N 1
ATOM 1238 C CA . GLY A 1 164 ? -8.297 -1.626 23.843 1.00 93.38 164 GLY A CA 1
ATOM 1239 C C . GLY A 1 164 ? -7.157 -2.242 23.023 1.00 93.38 164 GLY A C 1
ATOM 1240 O O . GLY A 1 164 ? -6.005 -2.200 23.449 1.00 93.38 164 GLY A O 1
ATOM 1241 N N . ARG A 1 165 ? -7.433 -2.790 21.832 1.00 94.44 165 ARG A N 1
ATOM 1242 C CA . ARG A 1 165 ? -6.384 -3.269 20.910 1.00 94.44 165 ARG A CA 1
ATOM 1243 C C . ARG A 1 165 ? -5.546 -2.120 20.357 1.00 94.44 165 ARG A C 1
ATOM 1245 O O . ARG A 1 165 ? -4.327 -2.255 20.286 1.00 94.44 165 ARG A O 1
ATOM 1252 N N . MET A 1 166 ? -6.188 -1.004 20.007 1.00 96.12 166 MET A N 1
ATOM 1253 C CA . MET A 1 166 ? -5.501 0.204 19.542 1.00 96.12 166 MET A CA 1
ATOM 1254 C C . MET A 1 166 ? -4.585 0.774 20.632 1.00 96.12 166 MET A C 1
ATOM 1256 O O . MET A 1 166 ? -3.419 1.053 20.361 1.00 96.12 166 MET A O 1
ATOM 1260 N N . GLU A 1 167 ? -5.083 0.864 21.871 1.00 94.81 167 GLU A N 1
ATOM 1261 C CA . GLU A 1 167 ? -4.324 1.355 23.032 1.00 94.81 167 GLU A CA 1
ATOM 1262 C C . GLU A 1 167 ? -3.100 0.480 23.300 1.00 94.81 167 GLU A C 1
ATOM 1264 O O . GLU A 1 167 ? -2.004 1.005 23.470 1.00 94.81 167 GLU A O 1
ATOM 1269 N N . ARG A 1 168 ? -3.256 -0.853 23.269 1.00 92.44 168 ARG A N 1
ATOM 1270 C CA . ARG A 1 168 ? -2.136 -1.788 23.470 1.00 92.44 168 ARG A CA 1
ATOM 1271 C C . ARG A 1 168 ? -1.010 -1.573 22.458 1.00 92.44 168 ARG A C 1
ATOM 1273 O O . ARG A 1 168 ? 0.148 -1.520 22.862 1.00 92.44 168 ARG A O 1
ATOM 1280 N N . LEU A 1 169 ? -1.332 -1.437 21.168 1.00 94.25 169 LEU A N 1
ATOM 1281 C CA . LEU A 1 169 ? -0.314 -1.186 20.144 1.00 94.25 169 LEU A CA 1
ATOM 1282 C C . LEU A 1 169 ? 0.340 0.189 20.335 1.00 94.25 169 LEU A C 1
ATOM 1284 O O . LEU A 1 169 ? 1.565 0.285 20.351 1.00 94.25 169 LEU A O 1
ATOM 1288 N N . ALA A 1 170 ? -0.466 1.243 20.485 1.00 93.94 170 ALA A N 1
ATOM 1289 C CA . ALA A 1 170 ? 0.036 2.608 20.609 1.00 93.94 170 ALA A CA 1
ATOM 1290 C C . ALA A 1 170 ? 0.934 2.777 21.846 1.00 93.94 170 ALA A C 1
ATOM 1292 O O . ALA A 1 170 ? 1.999 3.383 21.748 1.00 93.94 170 ALA A O 1
ATOM 1293 N N . SER A 1 171 ? 0.569 2.152 22.970 1.00 92.94 171 SER A N 1
ATOM 1294 C CA . SER A 1 171 ? 1.378 2.127 24.191 1.00 92.94 171 SER A CA 1
ATOM 1295 C C . SER A 1 171 ? 2.763 1.521 23.984 1.00 92.94 171 SER A C 1
ATOM 1297 O O . SER A 1 171 ? 3.740 2.035 24.519 1.00 92.94 171 SER A O 1
ATOM 1299 N N . LEU A 1 172 ? 2.862 0.436 23.212 1.00 91.81 172 LEU A N 1
ATOM 1300 C CA . LEU A 1 172 ? 4.138 -0.231 22.950 1.00 91.81 172 LEU A CA 1
ATOM 1301 C C . LEU A 1 172 ? 5.037 0.580 22.017 1.00 91.81 172 LEU A C 1
ATOM 1303 O O . LEU A 1 172 ? 6.246 0.613 22.215 1.00 91.81 172 LEU A O 1
ATOM 1307 N N . VAL A 1 173 ? 4.458 1.220 20.999 1.00 92.19 173 VAL A N 1
ATOM 1308 C CA . VAL A 1 173 ? 5.232 1.956 19.989 1.00 92.19 173 VAL A CA 1
ATOM 1309 C C . VAL A 1 173 ? 5.677 3.325 20.496 1.00 92.19 173 VAL A C 1
ATOM 1311 O O . VAL A 1 173 ? 6.805 3.730 20.225 1.00 92.19 173 VAL A O 1
ATOM 1314 N N . HIS A 1 174 ? 4.809 4.025 21.230 1.00 90.06 174 HIS A N 1
ATOM 1315 C CA . HIS A 1 174 ? 5.078 5.379 21.728 1.00 90.06 174 HIS A CA 1
ATOM 1316 C C . HIS A 1 174 ? 5.588 5.412 23.170 1.00 90.06 174 HIS A C 1
ATOM 1318 O O . HIS A 1 174 ? 5.869 6.492 23.682 1.00 90.06 174 HIS A O 1
ATOM 1324 N N . GLU A 1 175 ? 5.687 4.256 23.832 1.00 88.50 175 GLU A N 1
ATOM 1325 C CA . GLU A 1 175 ? 6.065 4.134 25.249 1.00 88.50 175 GLU A CA 1
ATOM 1326 C C . GLU A 1 175 ? 5.151 4.956 26.184 1.00 88.50 175 GLU A C 1
ATOM 1328 O O . GLU A 1 175 ? 5.569 5.497 27.210 1.00 88.50 175 GLU A O 1
ATOM 1333 N N . THR A 1 176 ? 3.865 5.050 25.833 1.00 84.75 176 THR A N 1
ATOM 1334 C CA . THR A 1 176 ? 2.836 5.779 26.586 1.00 84.75 176 THR A CA 1
ATOM 1335 C C . THR A 1 176 ? 1.903 4.825 27.327 1.00 84.75 176 THR A C 1
ATOM 1337 O O . THR A 1 176 ? 1.723 3.669 26.956 1.00 84.75 176 THR A O 1
ATOM 1340 N N . SER A 1 177 ? 1.270 5.292 28.403 1.00 81.50 177 SER A N 1
ATOM 1341 C CA . SER A 1 177 ? 0.235 4.529 29.115 1.00 81.50 177 SER A CA 1
ATOM 1342 C C . SER A 1 177 ? -1.121 5.208 28.966 1.00 81.50 177 SER A C 1
ATOM 1344 O O . SER A 1 177 ? -1.289 6.341 29.414 1.00 81.50 177 SER A O 1
ATOM 1346 N N . TYR A 1 178 ? -2.099 4.509 28.386 1.00 78.69 178 TYR A N 1
ATOM 1347 C CA . TYR A 1 178 ? -3.491 4.961 28.380 1.00 78.69 178 TYR A CA 1
ATOM 1348 C C . TYR A 1 178 ? -4.156 4.587 29.704 1.00 78.69 178 TYR A C 1
ATOM 1350 O O . TYR A 1 178 ? -4.159 3.428 30.122 1.00 78.69 178 TYR A O 1
ATOM 1358 N N . SER A 1 179 ? -4.719 5.572 30.399 1.00 69.12 179 SER A N 1
ATOM 1359 C CA . SER A 1 179 ? -5.501 5.304 31.600 1.00 69.12 179 SER A CA 1
ATOM 1360 C C . SER A 1 179 ? -6.851 4.700 31.219 1.00 69.12 179 SER A C 1
ATOM 1362 O O . SER A 1 179 ? -7.580 5.270 30.413 1.00 69.12 179 SER A O 1
ATOM 1364 N N . SER A 1 180 ? -7.249 3.616 31.881 1.00 64.44 180 SER A N 1
ATOM 1365 C CA . SER A 1 180 ? -8.588 3.018 31.759 1.00 64.44 180 SER A CA 1
ATOM 1366 C C . SER A 1 180 ? -9.717 3.888 32.342 1.00 64.44 180 SER A C 1
ATOM 1368 O O . SER A 1 180 ? -10.884 3.498 32.306 1.00 64.44 180 SER A O 1
ATOM 1370 N N . GLY A 1 181 ? -9.388 5.064 32.889 1.00 64.25 181 GLY A N 1
ATOM 1371 C CA . GLY A 1 181 ? -10.351 6.036 33.394 1.00 64.25 181 GLY A CA 1
ATOM 1372 C C . GLY A 1 181 ? -10.949 6.885 32.270 1.00 64.25 181 GLY A C 1
ATOM 1373 O O . GLY A 1 181 ? -10.217 7.497 31.501 1.00 64.25 181 GLY A O 1
ATOM 1374 N N . GLY A 1 182 ? -12.280 6.951 32.206 1.00 74.12 182 GLY A N 1
ATOM 1375 C CA . GLY A 1 182 ? -13.025 7.752 31.229 1.00 74.12 182 GLY A CA 1
ATOM 1376 C C . GLY A 1 182 ? -14.026 6.928 30.415 1.00 74.12 182 GLY A C 1
ATOM 1377 O O . GLY A 1 182 ? -13.926 5.705 30.327 1.00 74.12 182 GLY A O 1
ATOM 1378 N N . GLY A 1 183 ? -15.026 7.601 29.840 1.00 88.56 183 GLY A N 1
ATOM 1379 C CA . GLY A 1 183 ? -15.968 6.975 28.908 1.00 88.56 183 GLY A CA 1
ATOM 1380 C C . GLY A 1 183 ? -15.275 6.533 27.615 1.00 88.56 183 GLY A C 1
ATOM 1381 O O . GLY A 1 183 ? -14.202 7.030 27.270 1.00 88.56 183 GLY A O 1
ATOM 1382 N N . LEU A 1 184 ? -15.897 5.612 26.877 1.00 92.50 184 LEU A N 1
ATOM 1383 C CA . LEU A 1 184 ? -15.312 5.029 25.665 1.00 92.50 184 LEU A CA 1
ATOM 1384 C C . LEU A 1 184 ? -14.951 6.082 24.600 1.00 92.50 184 LEU A C 1
ATOM 1386 O O . LEU A 1 184 ? -13.921 5.944 23.948 1.00 92.50 184 LEU A O 1
ATOM 1390 N N . ARG A 1 185 ? -15.746 7.155 24.478 1.00 93.50 185 ARG A N 1
ATOM 1391 C CA . ARG A 1 185 ? -15.449 8.291 23.586 1.00 93.50 185 ARG A CA 1
ATOM 1392 C C . ARG A 1 185 ? -14.129 8.974 23.924 1.00 93.50 185 ARG A C 1
ATOM 1394 O O . ARG A 1 185 ? -13.272 9.076 23.064 1.00 93.50 185 ARG A O 1
ATOM 1401 N N . ALA A 1 186 ? -13.927 9.341 25.190 1.00 91.19 186 ALA A N 1
ATOM 1402 C CA . ALA A 1 186 ? -12.700 10.007 25.625 1.00 91.19 186 ALA A CA 1
ATOM 1403 C C . ALA A 1 186 ? -11.458 9.126 25.415 1.00 91.19 186 ALA A C 1
ATOM 1405 O O . ALA A 1 186 ? -10.405 9.621 25.027 1.00 91.19 186 ALA A O 1
ATOM 1406 N N . ARG A 1 187 ? -11.587 7.812 25.638 1.00 93.12 187 ARG A N 1
ATOM 1407 C CA . ARG A 1 187 ? -10.518 6.849 25.338 1.00 93.12 187 ARG A CA 1
ATOM 1408 C C . ARG A 1 187 ? -10.199 6.798 23.844 1.00 93.12 187 ARG A C 1
ATOM 1410 O O . ARG A 1 187 ? -9.032 6.863 23.472 1.00 93.12 187 ARG A O 1
ATOM 1417 N N . PHE A 1 188 ? -11.227 6.725 22.998 1.00 94.88 188 PHE A N 1
ATOM 1418 C CA . PHE A 1 188 ? -11.060 6.726 21.547 1.00 94.88 188 PHE A CA 1
ATOM 1419 C C . PHE A 1 188 ? -10.424 8.028 21.033 1.00 94.88 188 PHE A C 1
ATOM 1421 O O . PHE A 1 188 ? -9.493 7.963 20.234 1.00 94.88 188 PHE A O 1
ATOM 1428 N N . ASP A 1 189 ? -10.863 9.185 21.533 1.00 92.44 189 ASP A N 1
ATOM 1429 C CA . ASP A 1 189 ? -10.327 10.497 21.144 1.00 92.44 189 ASP A CA 1
ATOM 1430 C C . ASP A 1 189 ? -8.823 10.615 21.433 1.00 92.44 189 ASP A C 1
ATOM 1432 O O . ASP A 1 189 ? -8.091 11.238 20.666 1.00 92.44 189 ASP A O 1
ATOM 1436 N N . LEU A 1 190 ? -8.352 9.993 22.520 1.00 90.44 190 LEU A N 1
ATOM 1437 C CA . LEU A 1 190 ? -6.930 9.938 22.857 1.00 90.44 190 LEU A CA 1
ATOM 1438 C C . LEU A 1 190 ? -6.157 9.003 21.921 1.00 90.44 190 LEU A C 1
ATOM 1440 O O . LEU A 1 190 ? -5.113 9.376 21.399 1.00 90.44 190 LEU A O 1
ATOM 1444 N N . VAL A 1 191 ? -6.649 7.782 21.708 1.00 95.44 191 VAL A N 1
ATOM 1445 C CA . VAL A 1 191 ? -5.868 6.740 21.025 1.00 95.44 191 VAL A CA 1
ATOM 1446 C C . VAL A 1 191 ? -5.991 6.760 19.501 1.00 95.44 191 VAL A C 1
ATOM 1448 O O . VAL A 1 191 ? -5.116 6.239 18.819 1.00 95.44 191 VAL A O 1
ATOM 1451 N N . GLY A 1 192 ? -7.047 7.346 18.929 1.00 94.56 192 GLY A N 1
ATOM 1452 C CA . GLY A 1 192 ? -7.316 7.289 17.488 1.00 94.56 192 GLY A CA 1
ATOM 1453 C C . GLY A 1 192 ? -6.150 7.796 16.634 1.00 94.56 192 GLY A C 1
ATOM 1454 O O . GLY A 1 192 ? -5.657 7.078 15.763 1.00 94.56 192 GLY A O 1
ATOM 1455 N N . ALA A 1 193 ? -5.665 9.007 16.917 1.00 92.12 193 ALA A N 1
ATOM 1456 C CA . ALA A 1 193 ? -4.528 9.588 16.201 1.00 92.12 193 ALA A CA 1
ATOM 1457 C C . ALA A 1 193 ? -3.203 8.881 16.536 1.00 92.12 193 ALA A C 1
ATOM 1459 O O . ALA A 1 193 ? -2.389 8.626 15.644 1.00 92.12 193 ALA A O 1
ATOM 1460 N N . ASP A 1 194 ? -3.005 8.510 17.802 1.00 94.94 194 ASP A N 1
ATOM 1461 C CA . ASP A 1 194 ? -1.789 7.833 18.254 1.00 94.94 194 ASP A CA 1
ATOM 1462 C C . ASP A 1 194 ? -1.633 6.444 17.629 1.00 94.94 194 ASP A C 1
ATOM 1464 O O . ASP A 1 194 ? -0.521 6.044 17.287 1.00 94.94 194 ASP A O 1
ATOM 1468 N N . PHE A 1 195 ? -2.733 5.722 17.421 1.00 97.31 195 PHE A N 1
ATOM 1469 C CA . PHE A 1 195 ? -2.738 4.425 16.754 1.00 97.31 195 PHE A CA 1
ATOM 1470 C C . PHE A 1 195 ? -2.290 4.536 15.294 1.00 97.31 195 PHE A C 1
ATOM 1472 O O . PHE A 1 195 ? -1.409 3.789 14.869 1.00 97.31 195 PHE A O 1
ATOM 1479 N N . VAL A 1 196 ? -2.833 5.494 14.533 1.00 96.50 196 VAL A N 1
ATOM 1480 C CA . VAL A 1 196 ? -2.393 5.749 13.148 1.00 96.50 196 VAL A CA 1
ATOM 1481 C C . VAL A 1 196 ? -0.913 6.133 13.123 1.00 96.50 196 VAL A C 1
ATOM 1483 O O . VAL A 1 196 ? -0.139 5.587 12.335 1.00 96.50 196 VAL A O 1
ATOM 1486 N N . SER A 1 197 ? -0.499 7.013 14.039 1.00 94.38 197 SER A N 1
ATOM 1487 C CA . SER A 1 197 ? 0.903 7.401 14.211 1.00 94.38 197 SER A CA 1
ATOM 1488 C C . SER A 1 197 ? 1.799 6.193 14.517 1.00 94.38 197 SER A C 1
ATOM 1490 O O . SER A 1 197 ? 2.853 6.037 13.906 1.00 94.38 197 SER A O 1
ATOM 1492 N N . ALA A 1 198 ? 1.363 5.281 15.391 1.00 95.12 198 ALA A N 1
ATOM 1493 C CA . ALA A 1 198 ? 2.107 4.071 15.737 1.00 95.12 198 ALA A CA 1
ATOM 1494 C C . ALA A 1 198 ? 2.313 3.173 14.509 1.00 95.12 198 ALA A C 1
ATOM 1496 O O . ALA A 1 198 ? 3.429 2.730 14.241 1.00 95.12 198 ALA A O 1
ATOM 1497 N N . VAL A 1 199 ? 1.259 2.952 13.720 1.00 96.12 199 VAL A N 1
ATOM 1498 C CA . VAL A 1 199 ? 1.329 2.172 12.476 1.00 96.12 199 VAL A CA 1
ATOM 1499 C C . VAL A 1 199 ? 2.300 2.807 11.472 1.00 96.12 199 VAL A C 1
ATOM 1501 O O . VAL A 1 199 ? 3.119 2.102 10.878 1.00 96.12 199 VAL A O 1
ATOM 1504 N N . ALA A 1 200 ? 2.264 4.134 11.319 1.00 90.50 200 ALA A N 1
ATOM 1505 C CA . ALA A 1 200 ? 3.178 4.861 10.440 1.00 90.50 200 ALA A CA 1
ATOM 1506 C C . ALA A 1 200 ? 4.642 4.773 10.912 1.00 90.50 200 ALA A C 1
ATOM 1508 O O . ALA A 1 200 ? 5.543 4.533 10.104 1.00 90.50 200 ALA A O 1
ATOM 1509 N N . VAL A 1 201 ? 4.899 4.900 12.217 1.00 89.50 201 VAL A N 1
ATOM 1510 C CA . VAL A 1 201 ? 6.239 4.732 12.806 1.00 89.50 201 VAL A CA 1
ATOM 1511 C C . VAL A 1 201 ? 6.776 3.324 12.543 1.00 89.50 201 VAL A C 1
ATOM 1513 O O . VAL A 1 201 ? 7.905 3.176 12.077 1.00 89.50 201 VAL A O 1
ATOM 1516 N N . LEU A 1 202 ? 5.966 2.285 12.758 1.00 90.94 202 LEU A N 1
ATOM 1517 C CA . LEU A 1 202 ? 6.379 0.904 12.493 1.00 90.94 202 LEU A CA 1
ATOM 1518 C C . LEU A 1 202 ? 6.723 0.667 11.028 1.00 90.94 202 LEU A C 1
ATOM 1520 O O . LEU A 1 202 ? 7.730 0.022 10.730 1.00 90.94 202 LEU A O 1
ATOM 1524 N N . GLY A 1 203 ? 5.906 1.200 10.121 1.00 86.56 203 GLY A N 1
ATOM 1525 C CA . GLY A 1 203 ? 6.139 1.054 8.696 1.00 86.56 203 GLY A CA 1
ATOM 1526 C C . GLY A 1 203 ? 7.384 1.792 8.219 1.00 86.56 203 GLY A C 1
ATOM 1527 O O . GLY A 1 203 ? 8.217 1.198 7.538 1.00 86.56 203 GLY A O 1
ATOM 1528 N N . THR A 1 204 ? 7.566 3.049 8.629 1.00 81.94 204 THR A N 1
ATOM 1529 C CA . THR A 1 204 ? 8.757 3.840 8.266 1.00 81.94 204 THR A CA 1
ATOM 1530 C C . THR A 1 204 ? 10.056 3.247 8.817 1.00 81.94 204 THR A C 1
ATOM 1532 O O . THR A 1 204 ? 11.100 3.372 8.180 1.00 81.94 204 THR A O 1
ATOM 1535 N N . GLN A 1 205 ? 10.001 2.569 9.967 1.00 83.94 205 GLN A N 1
ATOM 1536 C CA . GLN A 1 205 ? 11.157 1.931 10.602 1.00 83.94 205 GLN A CA 1
ATOM 1537 C C . GLN A 1 205 ? 11.344 0.452 10.217 1.00 83.94 205 GLN A C 1
ATOM 1539 O O . GLN A 1 205 ? 12.342 -0.148 10.609 1.00 83.94 205 GLN A O 1
ATOM 1544 N N . GLY A 1 206 ? 10.406 -0.154 9.481 1.00 83.19 206 GLY A N 1
ATOM 1545 C CA . GLY A 1 206 ? 10.461 -1.573 9.112 1.00 83.19 206 GLY A CA 1
ATOM 1546 C C . GLY A 1 206 ? 10.352 -2.538 10.302 1.00 83.19 206 GLY A C 1
ATOM 1547 O O . GLY A 1 206 ? 10.970 -3.597 10.288 1.00 83.19 206 GLY A O 1
ATOM 1548 N N . ARG A 1 207 ? 9.592 -2.181 11.347 1.00 89.19 207 ARG A N 1
ATOM 1549 C CA . ARG A 1 207 ? 9.553 -2.898 12.642 1.00 89.19 207 ARG A CA 1
ATOM 1550 C C . ARG A 1 207 ? 8.379 -3.865 12.818 1.00 89.19 207 ARG A C 1
ATOM 1552 O O . ARG A 1 207 ? 8.152 -4.363 13.914 1.00 89.19 207 ARG A O 1
ATOM 1559 N N . PHE A 1 208 ? 7.614 -4.157 11.767 1.00 89.06 208 PHE A N 1
ATOM 1560 C CA . PHE A 1 208 ? 6.449 -5.048 11.883 1.00 89.06 208 PHE A CA 1
ATOM 1561 C C . PHE A 1 208 ? 6.799 -6.471 12.355 1.00 89.06 208 PHE A C 1
ATOM 1563 O O . PHE A 1 208 ? 5.975 -7.100 13.019 1.00 89.06 208 PHE A O 1
ATOM 1570 N N . ASP A 1 209 ? 8.007 -6.960 12.067 1.00 87.69 209 ASP A N 1
ATOM 1571 C CA . ASP A 1 209 ? 8.467 -8.294 12.481 1.00 87.69 209 ASP A CA 1
ATOM 1572 C C . ASP A 1 209 ? 9.031 -8.335 13.913 1.00 87.69 209 ASP A C 1
ATOM 1574 O O . ASP A 1 209 ? 9.368 -9.407 14.418 1.00 87.69 209 ASP A O 1
ATOM 1578 N N . GLU A 1 210 ? 9.133 -7.187 14.593 1.00 87.56 210 GLU A N 1
ATOM 1579 C CA . GLU A 1 210 ? 9.582 -7.128 15.982 1.00 87.56 210 GLU A CA 1
ATOM 1580 C C . GLU A 1 210 ? 8.567 -7.825 16.894 1.00 87.56 210 GLU A C 1
ATOM 1582 O O . GLU A 1 210 ? 7.359 -7.583 16.817 1.00 87.56 210 GLU A O 1
ATOM 1587 N N . ALA A 1 211 ? 9.064 -8.721 17.745 1.00 88.19 211 ALA A N 1
ATOM 1588 C CA . ALA A 1 211 ? 8.251 -9.525 18.642 1.00 88.19 211 ALA A CA 1
ATOM 1589 C C . ALA A 1 211 ? 8.230 -8.932 20.051 1.00 88.19 211 ALA A C 1
ATOM 1591 O O . ALA A 1 211 ? 9.271 -8.619 20.627 1.00 88.19 211 ALA A O 1
ATOM 1592 N N . VAL A 1 212 ? 7.034 -8.857 20.626 1.00 87.25 212 VAL A N 1
ATOM 1593 C CA . VAL A 1 212 ? 6.793 -8.494 22.019 1.00 87.25 212 VAL A CA 1
ATOM 1594 C C . VAL A 1 212 ? 6.326 -9.739 22.761 1.00 87.25 212 VAL A C 1
ATOM 1596 O O . VAL A 1 212 ? 5.511 -10.515 22.261 1.00 87.25 212 VAL A O 1
ATOM 1599 N N . VAL A 1 213 ? 6.860 -9.935 23.963 1.00 86.00 213 VAL A N 1
ATOM 1600 C CA . VAL A 1 213 ? 6.444 -11.015 24.858 1.00 86.00 213 VAL A CA 1
ATOM 1601 C C . VAL A 1 213 ? 5.550 -10.422 25.934 1.00 86.00 213 VAL A C 1
ATOM 1603 O O . VAL A 1 213 ? 5.995 -9.574 26.707 1.00 86.00 213 VAL A O 1
ATOM 1606 N N . ASP A 1 214 ? 4.312 -10.898 26.021 1.00 78.81 214 ASP A N 1
ATOM 1607 C CA . ASP A 1 214 ? 3.427 -10.614 27.149 1.00 78.81 214 ASP A CA 1
ATOM 1608 C C . ASP A 1 214 ? 3.835 -11.476 28.353 1.00 78.81 214 ASP A C 1
ATOM 1610 O O . ASP A 1 214 ? 3.167 -12.430 28.743 1.00 78.81 214 ASP A O 1
ATOM 1614 N N . ALA A 1 215 ? 5.016 -11.187 28.900 1.00 80.19 215 ALA A N 1
ATOM 1615 C CA . ALA A 1 215 ? 5.669 -12.023 29.904 1.00 80.19 215 ALA A CA 1
ATOM 1616 C C . ALA A 1 215 ? 4.965 -12.013 31.273 1.00 80.19 215 ALA A C 1
ATOM 1618 O O . ALA A 1 215 ? 5.291 -12.833 32.131 1.00 80.19 215 ALA A O 1
ATOM 1619 N N . PHE A 1 216 ? 4.034 -11.080 31.489 1.00 78.56 216 PHE A N 1
ATOM 1620 C CA . PHE A 1 216 ? 3.371 -10.857 32.776 1.00 78.56 216 PHE A CA 1
ATOM 1621 C C . PHE A 1 216 ? 1.889 -11.266 32.782 1.00 78.56 216 PHE A C 1
ATOM 1623 O O . PHE A 1 216 ? 1.238 -11.172 33.824 1.00 78.56 216 PHE A O 1
ATOM 1630 N N . SER A 1 217 ? 1.355 -11.743 31.655 1.00 75.88 217 SER A N 1
ATOM 1631 C CA . SER A 1 217 ? 0.036 -12.378 31.584 1.00 75.88 217 SER A CA 1
ATOM 1632 C C . SER A 1 217 ? 0.038 -13.764 32.255 1.00 75.88 217 SER A C 1
ATOM 1634 O O . SER A 1 217 ? 1.067 -14.444 32.254 1.00 75.88 217 SER A O 1
ATOM 1636 N N . PRO A 1 218 ? -1.106 -14.236 32.802 1.00 76.62 218 PRO A N 1
ATOM 1637 C CA . PRO A 1 218 ? -1.265 -15.620 33.264 1.00 76.62 218 PRO A CA 1
ATOM 1638 C C . PRO A 1 218 ? -0.951 -16.679 32.197 1.00 76.62 218 PRO A C 1
ATOM 1640 O O . PRO A 1 218 ? -0.643 -17.816 32.551 1.00 76.62 218 PRO A O 1
ATOM 1643 N N . ASP A 1 219 ? -1.036 -16.303 30.918 1.00 79.31 219 ASP A N 1
ATOM 1644 C CA . ASP A 1 219 ? -0.673 -17.123 29.763 1.00 79.31 219 ASP A CA 1
ATOM 1645 C C . ASP A 1 219 ? 0.320 -16.342 28.879 1.00 79.31 219 ASP A C 1
ATOM 1647 O O . ASP A 1 219 ? -0.100 -15.566 28.010 1.00 79.31 219 ASP A O 1
ATOM 1651 N N . PRO A 1 220 ? 1.638 -16.448 29.148 1.00 83.31 220 PRO A N 1
ATOM 1652 C CA . PRO A 1 220 ? 2.645 -15.705 28.407 1.00 83.31 220 PRO A CA 1
ATOM 1653 C C . PRO A 1 220 ? 2.649 -16.073 26.929 1.00 83.31 220 PRO A C 1
ATOM 1655 O O . PRO A 1 220 ? 2.773 -17.240 26.558 1.00 83.31 220 PRO A O 1
ATOM 1658 N N . SER A 1 221 ? 2.581 -15.061 26.071 1.00 84.38 221 SER A N 1
ATOM 1659 C CA . SER A 1 221 ? 2.556 -15.247 24.623 1.00 84.38 221 SER A CA 1
ATOM 1660 C C . SER A 1 221 ? 3.528 -14.307 23.924 1.00 84.38 221 SER A C 1
ATOM 1662 O O . SER A 1 221 ? 3.881 -13.244 24.437 1.00 84.38 221 SER A O 1
ATOM 1664 N N . VAL A 1 222 ? 3.994 -14.731 22.751 1.00 88.75 222 VAL A N 1
ATOM 1665 C CA . VAL A 1 222 ? 4.838 -13.921 21.871 1.00 88.75 222 VAL A CA 1
ATOM 1666 C C . VAL A 1 222 ? 3.995 -13.491 20.684 1.00 88.75 222 VAL A C 1
ATOM 1668 O O . VAL A 1 222 ? 3.373 -14.328 20.030 1.00 88.75 222 VAL A O 1
ATOM 1671 N N . VAL A 1 223 ? 3.988 -12.196 20.390 1.00 89.75 223 VAL A N 1
ATOM 1672 C CA . VAL A 1 223 ? 3.232 -11.619 19.278 1.00 89.75 223 VAL A CA 1
ATOM 1673 C C . VAL A 1 223 ? 4.075 -10.559 18.581 1.00 89.75 223 VAL A C 1
ATOM 1675 O O . VAL A 1 223 ? 4.793 -9.804 19.232 1.00 89.75 223 VAL A O 1
ATOM 1678 N N . THR A 1 224 ? 4.021 -10.502 17.252 1.00 92.62 224 THR A N 1
ATOM 1679 C CA . THR A 1 224 ? 4.713 -9.450 16.498 1.00 92.62 224 THR A CA 1
ATOM 1680 C C . THR A 1 224 ? 3.895 -8.167 16.462 1.00 92.62 224 THR A C 1
ATOM 1682 O O . THR A 1 224 ? 2.662 -8.194 16.531 1.00 92.62 224 THR A O 1
ATOM 1685 N N . LEU A 1 225 ? 4.564 -7.029 16.290 1.00 91.06 225 LEU A N 1
ATOM 1686 C CA . LEU A 1 225 ? 3.888 -5.741 16.123 1.00 91.06 225 LEU A CA 1
ATOM 1687 C C . LEU A 1 225 ? 2.968 -5.750 14.887 1.00 91.06 225 LEU A C 1
ATOM 1689 O O . LEU A 1 225 ? 1.854 -5.234 14.941 1.00 91.06 225 LEU A O 1
ATOM 1693 N N . GLY A 1 226 ? 3.354 -6.434 13.805 1.00 89.88 226 GLY A N 1
ATOM 1694 C CA . GLY A 1 226 ? 2.500 -6.655 12.633 1.00 89.88 226 GLY A CA 1
ATOM 1695 C C . GLY A 1 226 ? 1.258 -7.508 12.919 1.00 89.88 226 GLY A C 1
ATOM 1696 O O . GLY A 1 226 ? 0.170 -7.213 12.414 1.00 89.88 226 GLY A O 1
ATOM 1697 N N . ALA A 1 227 ? 1.372 -8.531 13.772 1.00 89.38 227 ALA A N 1
ATOM 1698 C CA . ALA A 1 227 ? 0.221 -9.320 14.207 1.00 89.38 227 ALA A CA 1
ATOM 1699 C C . ALA A 1 227 ? -0.727 -8.499 15.097 1.00 89.38 227 ALA A C 1
ATOM 1701 O O . ALA A 1 227 ? -1.942 -8.616 14.957 1.00 89.38 227 ALA A O 1
ATOM 1702 N N . MET A 1 228 ? -0.202 -7.610 15.948 1.00 93.69 228 MET A N 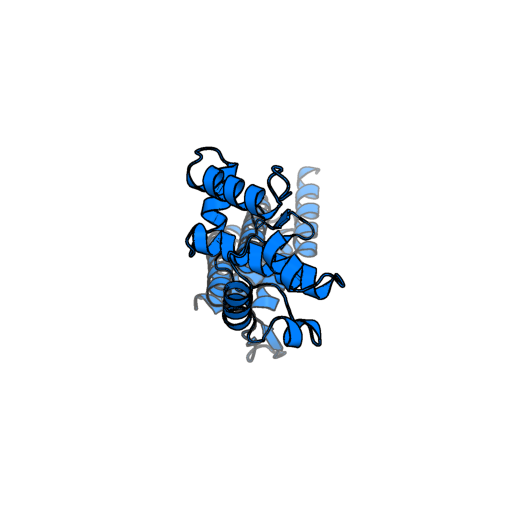1
ATOM 1703 C CA . MET A 1 228 ? -1.026 -6.674 16.724 1.00 93.69 228 MET A CA 1
ATOM 1704 C C . MET A 1 228 ? -1.792 -5.691 15.828 1.00 93.69 228 MET A C 1
ATOM 1706 O O . MET A 1 228 ? -2.984 -5.474 16.046 1.00 93.69 228 MET A O 1
ATOM 1710 N N . VAL A 1 229 ? -1.149 -5.147 14.787 1.00 94.25 229 VAL A N 1
ATOM 1711 C CA . VAL A 1 229 ? -1.810 -4.297 13.776 1.00 94.25 229 VAL A CA 1
ATOM 1712 C C . VAL A 1 229 ? -2.917 -5.068 13.059 1.00 94.25 229 VAL A C 1
ATOM 1714 O O . VAL A 1 229 ? -4.037 -4.576 12.941 1.00 94.25 229 VAL A O 1
ATOM 1717 N N . THR A 1 230 ? -2.637 -6.305 12.642 1.00 92.19 230 THR A N 1
ATOM 1718 C CA . THR A 1 230 ? -3.627 -7.182 11.993 1.00 92.19 230 THR A CA 1
ATOM 1719 C C . THR A 1 230 ? -4.814 -7.461 12.916 1.00 92.19 230 THR A C 1
ATOM 1721 O O . THR A 1 230 ? -5.964 -7.329 12.500 1.00 92.19 230 THR A O 1
ATOM 1724 N N . GLY A 1 231 ? -4.549 -7.758 14.189 1.00 90.19 231 GLY A N 1
ATOM 1725 C CA . GLY A 1 231 ? -5.577 -8.013 15.193 1.00 90.19 231 GLY A CA 1
ATOM 1726 C C . GLY A 1 231 ? -6.450 -6.793 15.507 1.00 90.19 231 GLY A C 1
ATOM 1727 O O . GLY A 1 231 ? -7.640 -6.939 15.804 1.00 90.19 231 GLY A O 1
ATOM 1728 N N . ALA A 1 232 ? -5.869 -5.591 15.454 1.00 91.75 232 ALA A N 1
ATOM 1729 C CA . ALA A 1 232 ? -6.577 -4.334 15.670 1.00 91.75 232 ALA A CA 1
ATOM 1730 C C . ALA A 1 232 ? -7.422 -3.932 14.452 1.00 91.75 232 ALA A C 1
ATOM 1732 O O . ALA A 1 232 ? -8.581 -3.576 14.620 1.00 91.75 232 ALA A O 1
ATOM 1733 N N . VAL A 1 233 ? -6.874 -4.034 13.238 1.00 91.06 233 VAL A N 1
ATOM 1734 C CA . VAL A 1 233 ? -7.520 -3.533 12.013 1.00 91.06 233 VAL A CA 1
ATOM 1735 C C . VAL A 1 233 ? -8.373 -4.601 11.332 1.00 91.06 233 VAL A C 1
ATOM 1737 O O . VAL A 1 233 ? -9.562 -4.400 11.087 1.00 91.06 233 VAL A O 1
ATOM 1740 N N . THR A 1 234 ? -7.770 -5.744 11.016 1.00 85.81 234 THR A N 1
ATOM 1741 C CA . THR A 1 234 ? -8.363 -6.769 10.148 1.00 85.81 234 THR A CA 1
ATOM 1742 C C . THR A 1 234 ? -9.282 -7.698 10.936 1.00 85.81 234 THR A C 1
ATOM 1744 O O . THR A 1 234 ? -10.448 -7.882 10.577 1.00 85.81 234 THR A O 1
ATOM 1747 N N . ASP A 1 235 ? -8.803 -8.233 12.060 1.00 87.69 235 ASP A N 1
ATOM 1748 C CA . ASP A 1 235 ? -9.554 -9.237 12.829 1.00 87.69 235 ASP A CA 1
ATOM 1749 C C . ASP A 1 235 ? -10.674 -8.618 13.683 1.00 87.69 235 ASP A C 1
ATOM 1751 O O . ASP A 1 235 ? -11.529 -9.321 14.226 1.00 87.69 235 ASP A O 1
ATOM 1755 N N . ALA A 1 236 ? -10.724 -7.288 13.786 1.00 88.00 236 ALA A N 1
ATOM 1756 C CA . ALA A 1 236 ? -11.801 -6.566 14.459 1.00 88.00 236 ALA A CA 1
ATOM 1757 C C . ALA A 1 236 ? -13.133 -6.582 13.681 1.00 88.00 236 ALA A C 1
ATOM 1759 O O . ALA A 1 236 ? -14.168 -6.181 14.221 1.00 88.00 236 ALA A O 1
ATOM 1760 N N . GLY A 1 237 ? -13.156 -7.071 12.435 1.00 86.88 237 GLY A N 1
ATOM 1761 C CA . GLY A 1 237 ? -14.334 -7.014 11.565 1.00 86.88 237 GLY A CA 1
ATOM 1762 C C . GLY A 1 237 ? -15.603 -7.654 12.149 1.00 86.88 237 GLY A C 1
ATOM 1763 O O . GLY A 1 237 ? -16.701 -7.122 11.965 1.00 86.88 237 GLY A O 1
ATOM 1764 N N . ASP A 1 238 ? -15.490 -8.765 12.885 1.00 88.00 238 ASP A N 1
ATOM 1765 C CA . ASP A 1 238 ? -16.637 -9.389 13.568 1.00 88.00 238 ASP A CA 1
ATOM 1766 C C . ASP A 1 238 ? -17.181 -8.530 14.719 1.00 88.00 238 ASP A C 1
ATOM 1768 O O . ASP A 1 238 ? -18.403 -8.434 14.903 1.00 88.00 238 ASP A O 1
ATOM 1772 N N . LEU A 1 239 ? -16.294 -7.864 15.465 1.00 90.50 239 LEU A N 1
ATOM 1773 C CA . LEU A 1 239 ? -16.662 -6.961 16.558 1.00 90.50 239 LEU A CA 1
ATOM 1774 C C . LEU A 1 239 ? -17.395 -5.733 16.012 1.00 90.50 239 LEU A C 1
ATOM 1776 O O . LEU A 1 239 ? -18.482 -5.411 16.494 1.00 90.50 239 LEU A O 1
ATOM 1780 N N . LEU A 1 240 ? -16.877 -5.116 14.946 1.00 92.94 240 LEU A N 1
ATOM 1781 C CA . LEU A 1 240 ? -17.507 -3.951 14.317 1.00 92.94 240 LEU A CA 1
ATOM 1782 C C . LEU A 1 240 ? -18.852 -4.300 13.668 1.00 92.94 240 LEU A C 1
ATOM 1784 O O . LEU A 1 240 ? -19.830 -3.565 13.828 1.00 92.94 240 LEU A O 1
ATOM 1788 N N . ARG A 1 241 ? -18.959 -5.461 13.004 1.00 92.56 241 ARG A N 1
ATOM 1789 C CA . ARG A 1 241 ? -20.248 -5.968 12.494 1.00 92.56 241 ARG A CA 1
ATOM 1790 C C . ARG A 1 241 ? -21.253 -6.232 13.613 1.00 92.56 241 ARG A C 1
ATOM 1792 O O . ARG A 1 241 ? -22.458 -6.063 13.417 1.00 92.56 241 ARG A O 1
ATOM 1799 N N . THR A 1 242 ? -20.792 -6.680 14.776 1.00 91.50 242 THR A N 1
ATOM 1800 C CA . THR A 1 242 ? -21.651 -6.894 15.947 1.00 91.50 242 THR A CA 1
ATOM 1801 C C . THR A 1 242 ? -22.128 -5.567 16.531 1.00 91.50 242 THR A C 1
ATOM 1803 O O . THR A 1 242 ? -23.329 -5.413 16.752 1.00 91.50 242 THR A O 1
ATOM 1806 N N . ALA A 1 243 ? -21.231 -4.592 16.695 1.00 92.81 243 ALA A N 1
ATOM 1807 C CA . ALA A 1 243 ? -21.563 -3.250 17.165 1.00 92.81 243 ALA A CA 1
ATOM 1808 C C . ALA A 1 243 ? -22.590 -2.558 16.251 1.00 92.81 243 ALA A C 1
ATOM 1810 O O . ALA A 1 243 ? -23.631 -2.113 16.732 1.00 92.81 243 ALA A O 1
ATOM 1811 N N . ARG A 1 244 ? -22.373 -2.572 14.926 1.00 95.12 244 ARG A N 1
ATOM 1812 C CA . ARG A 1 244 ? -23.312 -2.008 13.936 1.00 95.12 244 ARG A CA 1
ATOM 1813 C C . ARG A 1 244 ? -24.718 -2.586 14.050 1.00 95.12 244 ARG A C 1
ATOM 1815 O O . ARG A 1 244 ? -25.692 -1.840 14.071 1.00 95.12 244 ARG A O 1
ATOM 1822 N N . ARG A 1 245 ? -24.831 -3.915 14.144 1.00 92.56 245 ARG A N 1
ATOM 1823 C CA . ARG A 1 245 ? -26.134 -4.589 14.275 1.00 92.56 245 ARG A CA 1
ATOM 1824 C C . ARG A 1 245 ? -26.862 -4.186 15.556 1.00 92.56 245 ARG A C 1
ATOM 1826 O O . ARG A 1 245 ? -28.069 -3.977 15.518 1.00 92.56 245 ARG A O 1
ATOM 1833 N N . ARG A 1 246 ? -26.134 -4.057 16.669 1.00 91.88 246 ARG A N 1
ATOM 1834 C CA . ARG A 1 246 ? -26.697 -3.636 17.959 1.00 91.88 246 ARG A CA 1
ATOM 1835 C C . ARG A 1 246 ? -27.184 -2.187 17.931 1.00 91.88 246 ARG A C 1
ATOM 1837 O O . ARG A 1 246 ? -28.302 -1.930 18.358 1.00 91.88 246 ARG A O 1
ATOM 1844 N N . LEU A 1 247 ? -26.402 -1.274 17.356 1.00 91.31 247 LEU A N 1
ATOM 1845 C CA . LEU A 1 247 ? -26.787 0.134 17.206 1.00 91.31 247 LEU A CA 1
ATOM 1846 C C . LEU A 1 247 ? -28.029 0.304 16.314 1.00 91.31 247 LEU A C 1
ATOM 1848 O O . LEU A 1 247 ? -28.970 0.990 16.701 1.00 91.31 247 LEU A O 1
ATOM 1852 N N . ALA A 1 248 ? -28.084 -0.385 15.169 1.00 88.88 248 ALA A N 1
ATOM 1853 C CA . ALA A 1 248 ? -29.239 -0.328 14.267 1.00 88.88 248 ALA A CA 1
ATOM 1854 C C . ALA A 1 248 ? -30.539 -0.866 14.903 1.00 88.88 248 ALA A C 1
ATOM 1856 O O . ALA A 1 248 ? -31.632 -0.381 14.599 1.00 88.88 248 ALA A O 1
ATOM 1857 N N . GLY A 1 249 ? -30.426 -1.852 15.801 1.00 79.31 249 GLY A N 1
ATOM 1858 C CA . GLY A 1 249 ? -31.557 -2.405 16.551 1.00 79.31 249 GLY A CA 1
ATOM 1859 C C . GLY A 1 249 ? -32.164 -1.439 17.574 1.00 79.31 249 GLY A C 1
ATOM 1860 O O . GLY A 1 249 ? -33.323 -1.603 17.933 1.00 79.31 249 GLY A O 1
ATOM 1861 N N . VAL A 1 250 ? -31.418 -0.418 18.013 1.00 69.44 250 VAL A N 1
ATOM 1862 C CA . VAL A 1 250 ? -31.934 0.639 18.901 1.00 69.44 250 VAL A CA 1
ATOM 1863 C C . VAL A 1 250 ? -32.647 1.733 18.108 1.00 69.44 250 VAL A C 1
ATOM 1865 O O . VAL A 1 250 ? -33.635 2.274 18.576 1.00 69.44 250 VAL A O 1
ATOM 1868 N N . THR A 1 251 ? -32.195 2.046 16.891 1.00 61.84 251 THR A N 1
ATOM 1869 C CA . THR A 1 251 ? -32.819 3.088 16.049 1.00 61.84 251 THR A CA 1
ATOM 1870 C C . THR A 1 251 ? -34.182 2.672 15.476 1.00 61.84 251 THR A C 1
ATOM 1872 O O . THR A 1 251 ? -34.926 3.514 14.982 1.00 61.84 251 THR A O 1
ATOM 1875 N N . THR A 1 252 ? -34.505 1.377 15.506 1.00 58.69 252 THR A N 1
ATOM 1876 C CA . THR A 1 252 ? -35.749 0.806 14.956 1.00 58.69 252 THR A CA 1
ATOM 1877 C C . THR A 1 252 ? -36.804 0.464 16.015 1.00 58.69 252 THR A C 1
ATOM 1879 O O . THR A 1 252 ? -37.884 0.000 15.644 1.00 58.69 252 THR A O 1
ATOM 1882 N N . ALA A 1 253 ? -36.514 0.705 17.297 1.00 46.78 253 ALA A N 1
ATOM 1883 C CA . ALA A 1 253 ? -37.413 0.504 18.435 1.00 46.78 253 ALA A CA 1
ATOM 1884 C C . ALA A 1 253 ? -37.883 1.850 19.005 1.00 46.78 253 ALA A C 1
ATOM 1886 O O . ALA A 1 253 ? -39.052 1.909 19.447 1.00 46.78 253 ALA A O 1
#